Protein AF-A0AAX2KLG6-F1 (afdb_monomer_lite)

Secondary structure (DSSP, 8-state):
-EE----HHHHHHHHHHHHHHHHHHHHHHHHSS-SSHHHHHHHTTSTTHHHHHHHHHHHHHH---HHHHHHHHHHHHHHHHHHHTT----EE-TTPPTT---PPPHHHHGGGS-SSGGGEEE-SSS-EEES-GGGS-GGG-----------TTS-HIIIIIIHHHHH--S------TTS-HHHHHHHHHHTT----

Structure (mmCIF, N/CA/C/O backbone):
data_AF-A0AAX2KLG6-F1
#
_entry.id   AF-A0AAX2KLG6-F1
#
loop_
_atom_site.group_PDB
_atom_site.id
_atom_site.type_symbol
_atom_site.label_atom_id
_atom_site.label_alt_id
_atom_site.label_comp_id
_atom_site.label_asym_id
_atom_site.label_entity_id
_atom_site.label_seq_id
_atom_site.pdbx_PDB_ins_code
_atom_site.Cartn_x
_atom_site.Cartn_y
_atom_site.Cartn_z
_atom_site.occupancy
_atom_site.B_iso_or_equiv
_atom_site.auth_seq_id
_atom_site.auth_comp_id
_atom_site.auth_asym_id
_atom_site.auth_atom_id
_atom_site.pdbx_PDB_model_num
ATOM 1 N N . MET A 1 1 ? -1.791 5.259 -5.394 1.00 60.50 1 MET A N 1
ATOM 2 C CA . MET A 1 1 ? -0.855 4.155 -5.078 1.00 60.50 1 MET A CA 1
ATOM 3 C C . MET A 1 1 ? -0.740 3.294 -6.312 1.00 60.50 1 MET A C 1
ATOM 5 O O . MET A 1 1 ? -1.650 2.523 -6.596 1.00 60.50 1 MET A O 1
ATOM 9 N N . GLN A 1 2 ? 0.319 3.495 -7.079 1.00 57.62 2 GLN A N 1
ATOM 10 C CA . GLN A 1 2 ? 0.584 2.706 -8.269 1.00 57.62 2 GLN A CA 1
ATOM 11 C C . GLN A 1 2 ? 1.711 1.743 -7.918 1.00 57.62 2 GLN A C 1
ATOM 13 O O . GLN A 1 2 ? 2.709 2.134 -7.314 1.00 57.62 2 GLN A O 1
ATOM 18 N N . THR A 1 3 ? 1.527 0.466 -8.229 1.00 59.38 3 THR A N 1
ATOM 19 C CA . THR A 1 3 ? 2.633 -0.491 -8.202 1.00 59.38 3 THR A CA 1
ATOM 20 C C . THR A 1 3 ? 3.655 -0.017 -9.222 1.00 59.38 3 THR A C 1
ATOM 22 O O . THR A 1 3 ? 3.283 0.162 -10.388 1.00 59.38 3 THR A O 1
ATOM 25 N N . TYR A 1 4 ? 4.901 0.210 -8.803 1.00 68.25 4 TYR A N 1
ATOM 26 C CA . TYR A 1 4 ? 5.951 0.512 -9.765 1.00 68.25 4 TYR A CA 1
ATOM 27 C C . TYR A 1 4 ? 6.017 -0.627 -10.777 1.00 68.25 4 TYR A C 1
ATOM 29 O O . TYR A 1 4 ? 5.996 -1.809 -10.430 1.00 68.25 4 TYR A O 1
ATOM 37 N N . LYS A 1 5 ? 5.997 -0.253 -12.052 1.00 72.38 5 LYS A N 1
ATOM 38 C CA . LYS A 1 5 ? 6.082 -1.191 -13.157 1.00 72.38 5 LYS A CA 1
ATOM 39 C C . LYS A 1 5 ? 7.146 -0.669 -14.088 1.00 72.38 5 LYS A C 1
ATOM 41 O O . LYS A 1 5 ? 6.914 0.277 -14.835 1.00 72.38 5 LYS A O 1
ATOM 46 N N . LYS A 1 6 ? 8.305 -1.311 -14.043 1.00 79.44 6 LYS A N 1
ATOM 47 C CA . LYS A 1 6 ? 9.373 -1.044 -14.989 1.00 79.44 6 LYS A CA 1
ATOM 48 C C . LYS A 1 6 ? 8.863 -1.284 -16.406 1.00 79.44 6 LYS A C 1
ATOM 50 O O . LYS A 1 6 ? 8.304 -2.345 -16.712 1.00 79.44 6 LYS A O 1
ATOM 55 N N . GLU A 1 7 ? 9.013 -0.282 -17.260 1.00 85.69 7 GLU A N 1
ATOM 56 C CA . GLU A 1 7 ? 8.580 -0.375 -18.648 1.00 85.69 7 GLU A CA 1
ATOM 57 C C . GLU A 1 7 ? 9.533 -1.271 -19.435 1.00 85.69 7 GLU A C 1
ATOM 59 O O . GLU A 1 7 ? 10.745 -1.120 -19.346 1.00 85.69 7 GLU A O 1
ATOM 64 N N . LEU A 1 8 ? 8.997 -2.206 -20.223 1.00 88.19 8 LEU A N 1
ATOM 65 C CA . LEU A 1 8 ? 9.810 -3.132 -21.019 1.00 88.19 8 LEU A CA 1
ATOM 66 C C . LEU A 1 8 ? 10.410 -2.462 -22.267 1.00 88.19 8 LEU A C 1
ATOM 68 O O . LEU A 1 8 ? 11.500 -2.827 -22.700 1.00 88.19 8 LEU A O 1
ATOM 72 N N . LYS A 1 9 ? 9.706 -1.480 -22.850 1.00 91.56 9 LYS A N 1
ATOM 73 C CA . LYS A 1 9 ? 10.053 -0.886 -24.154 1.00 91.56 9 LYS A CA 1
ATOM 74 C C . LYS A 1 9 ? 11.479 -0.312 -24.213 1.00 91.56 9 LYS A C 1
ATOM 76 O O . LYS A 1 9 ? 12.176 -0.652 -25.165 1.00 91.56 9 LYS A O 1
ATOM 81 N N . PRO A 1 10 ? 11.960 0.479 -23.230 1.00 91.75 10 PRO A N 1
ATOM 82 C CA . PRO A 1 10 ? 13.320 1.024 -23.272 1.00 91.75 10 PRO A CA 1
ATOM 83 C C . PRO A 1 10 ? 14.398 -0.066 -23.308 1.00 91.75 10 PRO A C 1
ATOM 85 O O . PR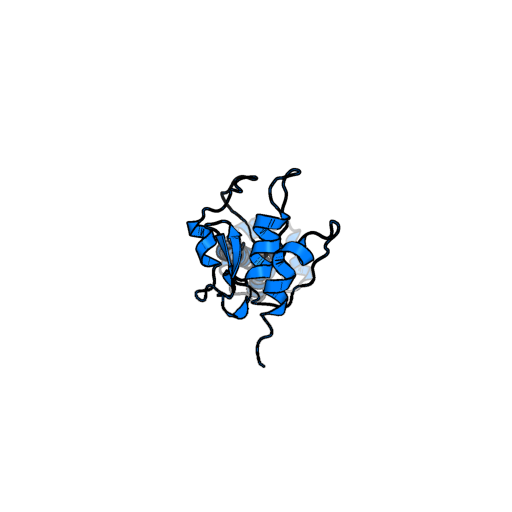O A 1 10 ? 15.359 0.032 -24.064 1.00 91.75 10 PRO A O 1
ATOM 88 N N . TYR A 1 11 ? 14.206 -1.143 -22.545 1.00 92.06 11 TYR A N 1
ATOM 89 C CA . TYR A 1 11 ? 15.147 -2.263 -22.483 1.00 92.06 11 TYR A CA 1
ATOM 90 C C . TYR A 1 11 ? 15.086 -3.149 -23.724 1.00 92.06 11 TYR A C 1
ATOM 92 O O . TYR A 1 11 ? 16.100 -3.717 -24.119 1.00 92.06 11 TYR A O 1
ATOM 100 N N . LEU A 1 12 ? 13.922 -3.235 -24.372 1.00 93.81 12 LEU A N 1
ATOM 101 C CA . LEU A 1 12 ? 13.793 -3.901 -25.662 1.00 93.81 12 LEU A CA 1
ATOM 102 C C . LEU A 1 12 ? 14.557 -3.139 -26.753 1.00 93.81 12 LEU A C 1
ATOM 104 O O . LEU A 1 12 ? 15.314 -3.756 -27.498 1.00 93.81 12 LEU A O 1
ATOM 108 N N . TYR A 1 13 ? 14.417 -1.809 -26.816 1.00 94.88 13 TYR A N 1
ATOM 109 C CA . TYR A 1 13 ? 15.201 -0.984 -27.743 1.00 94.88 13 TYR A CA 1
ATOM 110 C C . TYR A 1 13 ? 16.700 -1.083 -27.459 1.00 94.88 13 TYR A C 1
ATOM 112 O O . TYR A 1 13 ? 17.484 -1.241 -28.391 1.00 94.88 13 TYR A O 1
ATOM 120 N N . LEU A 1 14 ? 17.092 -1.071 -26.182 1.00 94.25 14 LEU A N 1
ATOM 121 C CA . LEU A 1 14 ? 18.477 -1.293 -25.776 1.00 94.25 14 LEU A CA 1
ATOM 122 C C . LEU A 1 14 ? 18.984 -2.671 -26.223 1.00 94.25 14 LEU A C 1
ATOM 124 O O . LEU A 1 14 ? 20.076 -2.768 -26.769 1.00 94.25 14 LEU A O 1
ATOM 128 N N . GLY A 1 15 ? 18.191 -3.728 -26.038 1.00 95.94 15 GLY A N 1
ATOM 129 C CA . GLY A 1 15 ? 18.533 -5.074 -26.491 1.00 95.94 15 GLY A CA 1
ATOM 130 C C . GLY A 1 15 ? 18.730 -5.139 -28.005 1.00 95.94 15 GLY A C 1
ATOM 131 O O . GLY A 1 15 ? 19.723 -5.693 -28.466 1.00 95.94 15 GLY A O 1
ATOM 132 N N . ILE A 1 16 ? 17.828 -4.544 -28.791 1.00 95.50 16 ILE A N 1
ATOM 133 C CA . ILE A 1 16 ? 17.948 -4.490 -30.260 1.00 95.50 16 ILE A CA 1
ATOM 134 C C . ILE A 1 16 ? 19.199 -3.705 -30.674 1.00 95.50 16 ILE A C 1
ATOM 136 O O . ILE A 1 16 ? 19.937 -4.130 -31.558 1.00 95.50 16 ILE A O 1
ATOM 140 N N . PHE A 1 17 ? 19.476 -2.585 -30.012 1.00 95.62 17 PHE A N 1
ATOM 141 C CA . PHE A 1 17 ? 20.676 -1.794 -30.265 1.00 95.62 17 PHE A CA 1
ATOM 142 C C . PHE A 1 17 ? 21.960 -2.592 -29.982 1.00 95.62 17 PHE A C 1
ATOM 144 O O . PHE A 1 17 ? 22.855 -2.657 -30.826 1.00 95.62 17 PHE A O 1
ATOM 151 N N . LEU A 1 18 ? 22.022 -3.274 -28.834 1.00 95.75 18 LEU A N 1
ATOM 152 C CA . LEU A 1 18 ? 23.143 -4.143 -28.475 1.00 95.75 18 LEU A CA 1
ATOM 153 C C . LEU A 1 18 ? 23.266 -5.355 -29.404 1.00 95.75 18 LEU A C 1
ATOM 155 O O . LEU A 1 18 ? 24.383 -5.793 -29.672 1.00 95.75 18 LEU A O 1
ATOM 159 N N . PHE A 1 19 ? 22.152 -5.870 -29.933 1.00 96.12 19 PHE A N 1
ATOM 160 C CA . PHE A 1 19 ? 22.162 -6.925 -30.943 1.00 96.12 19 PHE A CA 1
ATOM 161 C C . PHE A 1 19 ? 22.882 -6.476 -32.212 1.00 96.12 19 PHE A C 1
ATOM 163 O O . PHE A 1 19 ? 23.769 -7.179 -32.684 1.00 96.12 19 PHE A O 1
ATOM 170 N N . VAL A 1 20 ? 22.538 -5.301 -32.747 1.00 94.69 20 VAL A N 1
ATOM 171 C CA . VAL A 1 20 ? 23.144 -4.777 -33.983 1.00 94.69 20 VAL A CA 1
ATOM 172 C C . VAL A 1 20 ? 24.645 -4.547 -33.799 1.00 94.69 20 VAL A C 1
ATOM 174 O O . VAL A 1 20 ? 25.436 -4.927 -34.661 1.00 94.69 20 VAL A O 1
ATOM 177 N N . ILE A 1 21 ? 25.052 -3.993 -32.654 1.00 94.06 21 ILE A N 1
ATOM 178 C CA . ILE A 1 21 ? 26.471 -3.799 -32.324 1.00 94.06 21 ILE A CA 1
ATOM 179 C C . ILE A 1 21 ? 27.189 -5.143 -32.180 1.00 94.06 21 ILE A C 1
ATOM 181 O O . ILE A 1 21 ? 28.235 -5.349 -32.793 1.00 94.06 21 ILE A O 1
ATOM 185 N N . GLY A 1 22 ? 26.627 -6.072 -31.403 1.00 94.00 22 GLY A N 1
ATOM 186 C CA . GLY A 1 22 ? 27.204 -7.399 -31.199 1.00 94.00 22 GLY A CA 1
ATOM 187 C C . GLY A 1 22 ? 27.329 -8.185 -32.504 1.00 94.00 22 GLY A C 1
ATOM 188 O O . GLY A 1 22 ? 28.353 -8.822 -32.744 1.00 94.00 22 GLY A O 1
ATOM 189 N N . PHE A 1 23 ? 26.335 -8.073 -33.385 1.00 94.62 23 PHE A N 1
ATOM 190 C CA . PHE A 1 23 ? 26.354 -8.666 -34.718 1.00 94.62 23 PHE A CA 1
ATOM 191 C C . PHE A 1 23 ? 27.497 -8.111 -35.573 1.00 94.62 23 PHE A C 1
ATOM 193 O O . PHE A 1 23 ? 28.264 -8.886 -36.146 1.00 94.62 23 PHE A O 1
ATOM 200 N N . GLY A 1 24 ? 27.670 -6.784 -35.585 1.00 92.62 24 GLY A N 1
ATOM 201 C CA . GLY A 1 24 ? 28.782 -6.118 -36.264 1.00 92.62 24 GLY A CA 1
ATOM 202 C C . GLY A 1 24 ? 30.151 -6.556 -35.737 1.00 92.62 24 GLY A C 1
ATOM 203 O O . GLY A 1 24 ? 31.036 -6.886 -36.522 1.00 92.62 24 GLY A O 1
ATOM 204 N N . ILE A 1 25 ? 30.311 -6.640 -34.413 1.00 91.06 25 ILE A N 1
ATOM 205 C CA . ILE A 1 25 ? 31.558 -7.092 -33.775 1.00 91.06 25 ILE A CA 1
ATOM 206 C C . ILE A 1 25 ? 31.852 -8.556 -34.117 1.00 91.06 25 ILE A C 1
ATOM 208 O O . ILE A 1 25 ? 32.976 -8.892 -34.486 1.00 91.06 25 ILE A O 1
ATOM 212 N N . GLY A 1 26 ? 30.858 -9.440 -34.034 1.00 91.00 26 GLY A N 1
ATOM 213 C CA . GLY A 1 26 ? 31.058 -10.842 -34.388 1.00 91.00 26 GLY A CA 1
ATOM 214 C C . GLY A 1 26 ? 31.437 -11.009 -35.865 1.00 91.00 26 GLY A C 1
ATOM 215 O O . GLY A 1 26 ? 32.377 -11.731 -36.197 1.00 91.00 26 GLY A O 1
ATOM 216 N N . ASN A 1 27 ? 30.781 -10.274 -36.762 1.00 91.25 27 ASN A N 1
ATOM 217 C CA . ASN A 1 27 ? 31.133 -10.284 -38.180 1.00 91.25 27 ASN A CA 1
ATOM 218 C C . ASN A 1 27 ? 32.504 -9.677 -38.470 1.00 91.25 27 ASN A C 1
ATOM 220 O O . ASN A 1 27 ? 33.184 -10.168 -39.367 1.00 91.25 27 ASN A O 1
ATOM 224 N N . PHE A 1 28 ? 32.932 -8.665 -37.715 1.00 89.81 28 PHE A N 1
ATOM 225 C CA . PHE A 1 28 ? 34.289 -8.135 -37.800 1.00 89.81 28 PHE A CA 1
ATOM 226 C C . PHE A 1 28 ? 35.311 -9.251 -37.560 1.00 89.81 28 PHE A C 1
ATOM 228 O O . PHE A 1 28 ? 36.117 -9.529 -38.443 1.00 89.81 28 PHE A O 1
ATOM 235 N N . PHE A 1 29 ? 35.208 -9.981 -36.444 1.00 86.94 29 PHE A N 1
ATOM 236 C CA . PHE A 1 29 ? 36.113 -11.102 -36.153 1.00 86.94 29 PHE A CA 1
ATOM 237 C C . PHE A 1 29 ? 35.984 -12.267 -37.143 1.00 86.94 29 PHE A C 1
ATOM 239 O O . PHE A 1 29 ? 36.970 -12.937 -37.464 1.00 86.94 29 PHE A O 1
ATOM 246 N N . TRP A 1 30 ? 34.778 -12.511 -37.655 1.00 87.38 30 TRP A N 1
ATOM 247 C CA . TRP A 1 30 ? 34.552 -13.527 -38.677 1.00 87.38 30 TRP A CA 1
ATOM 248 C C . TRP A 1 30 ? 35.266 -13.188 -39.990 1.00 87.38 30 TRP A C 1
ATOM 250 O O . TRP A 1 30 ? 35.949 -14.046 -40.548 1.00 87.38 30 TRP A O 1
ATOM 260 N N . LEU A 1 31 ? 35.145 -11.941 -40.449 1.00 87.31 31 LEU A N 1
ATOM 261 C CA . LEU A 1 31 ? 35.662 -11.465 -41.730 1.00 87.31 31 LEU A CA 1
ATOM 262 C C . LEU A 1 31 ? 37.149 -11.105 -41.700 1.00 87.31 31 LEU A C 1
ATOM 264 O O . LEU A 1 31 ? 37.706 -10.863 -42.765 1.00 87.31 31 LEU A O 1
ATOM 268 N N . LEU A 1 32 ? 37.806 -11.052 -40.538 1.00 87.81 32 LEU A N 1
ATOM 269 C CA . LEU A 1 32 ? 39.248 -10.795 -40.475 1.00 87.81 32 LEU A CA 1
ATOM 270 C C . LEU A 1 32 ? 40.030 -11.747 -41.404 1.00 87.81 32 LEU A C 1
ATOM 272 O O . LEU A 1 32 ? 39.786 -12.959 -41.365 1.00 87.81 32 LEU A O 1
ATOM 276 N N . PRO A 1 33 ? 40.981 -11.226 -42.203 1.00 81.69 33 PRO A N 1
ATOM 277 C CA . PRO A 1 33 ? 41.851 -12.038 -43.043 1.00 81.69 33 PRO A CA 1
ATOM 278 C C . PRO A 1 33 ? 42.649 -13.049 -42.214 1.00 81.69 33 PRO A C 1
ATOM 280 O O . PRO A 1 33 ? 43.293 -12.698 -41.226 1.00 81.69 33 PRO A O 1
ATOM 283 N N . GLY A 1 34 ? 42.607 -14.314 -42.626 1.00 80.44 34 GLY A N 1
ATOM 284 C CA . GLY A 1 34 ? 43.301 -15.414 -41.960 1.00 80.44 34 GLY A CA 1
ATOM 285 C C . GLY A 1 34 ? 42.421 -16.653 -41.826 1.00 80.44 34 GLY A C 1
ATOM 286 O O . GLY A 1 34 ? 41.215 -16.559 -41.603 1.00 80.44 34 GLY A O 1
ATOM 287 N N . THR A 1 35 ? 43.026 -17.827 -41.976 1.00 76.94 35 THR A N 1
ATOM 288 C CA . THR A 1 35 ? 42.363 -19.128 -41.793 1.00 76.94 35 THR A CA 1
ATOM 289 C C . THR A 1 35 ? 42.343 -19.539 -40.324 1.00 76.94 35 THR A C 1
ATOM 291 O O . THR A 1 35 ? 41.320 -20.000 -39.825 1.00 76.94 35 THR A O 1
ATOM 294 N N . ASP A 1 36 ? 43.447 -19.289 -39.619 1.00 85.81 36 ASP A N 1
ATOM 295 C CA . ASP A 1 36 ? 43.630 -19.665 -38.219 1.00 85.81 36 ASP A CA 1
ATOM 296 C C . ASP A 1 36 ? 43.341 -18.504 -37.267 1.00 85.81 36 ASP A C 1
ATOM 298 O O . ASP A 1 36 ? 43.543 -17.332 -37.599 1.00 85.81 36 ASP A O 1
ATOM 302 N N . TYR A 1 37 ? 42.940 -18.837 -36.036 1.00 80.75 37 TYR A N 1
ATOM 303 C CA . TYR A 1 37 ? 42.708 -17.851 -34.976 1.00 80.75 37 TYR A CA 1
ATOM 304 C C . TYR A 1 37 ? 43.947 -16.978 -34.731 1.00 80.75 37 TYR A C 1
ATOM 306 O O . TYR A 1 37 ? 43.833 -15.760 -34.645 1.00 80.75 37 TYR A O 1
ATOM 314 N N . PHE A 1 38 ? 45.136 -17.591 -34.714 1.00 83.88 38 PHE A N 1
ATOM 315 C CA . PHE A 1 38 ? 46.409 -16.895 -34.516 1.00 83.88 38 PHE A CA 1
ATOM 316 C C . PHE A 1 38 ? 46.709 -15.880 -35.631 1.00 83.88 38 PHE A C 1
ATOM 318 O O . PHE A 1 38 ? 47.119 -14.747 -35.375 1.00 83.88 38 PHE A O 1
ATOM 325 N N . SER A 1 39 ? 46.440 -16.260 -36.880 1.00 83.06 39 SER A N 1
ATOM 326 C CA . SER A 1 39 ? 46.630 -15.397 -38.047 1.00 83.06 39 SER A CA 1
ATOM 327 C C . SER A 1 39 ? 45.682 -14.196 -38.007 1.00 83.06 39 SER A C 1
ATOM 329 O O . SER A 1 39 ? 46.114 -13.065 -38.228 1.00 83.06 39 SER A O 1
ATOM 331 N N . LYS A 1 40 ? 44.419 -14.418 -37.618 1.00 85.50 40 LYS A N 1
ATOM 332 C CA . LYS A 1 40 ? 43.437 -13.340 -37.424 1.00 85.50 40 LYS A CA 1
ATOM 333 C C . LYS A 1 40 ? 43.828 -12.396 -36.289 1.00 85.50 40 LYS A C 1
ATOM 335 O O . LYS A 1 40 ? 43.694 -11.184 -36.439 1.00 85.50 40 LYS A O 1
ATOM 340 N N . THR A 1 41 ? 44.337 -12.919 -35.171 1.00 83.50 41 THR A N 1
ATOM 341 C CA . THR A 1 41 ? 44.788 -12.076 -34.055 1.00 83.50 41 THR A CA 1
ATOM 342 C C . THR A 1 41 ? 46.011 -11.243 -34.416 1.00 83.50 41 THR A C 1
ATOM 344 O O . THR A 1 41 ? 46.073 -10.083 -34.031 1.00 83.50 41 THR A O 1
ATOM 347 N N . ASN A 1 42 ? 46.951 -11.778 -35.200 1.00 84.69 42 ASN A N 1
ATOM 348 C CA . ASN A 1 42 ? 48.120 -11.015 -35.648 1.00 84.69 42 ASN A CA 1
ATOM 349 C C . ASN A 1 42 ? 47.738 -9.897 -36.630 1.00 84.69 42 ASN A C 1
ATOM 351 O O . ASN A 1 42 ? 48.301 -8.803 -36.574 1.00 84.69 42 ASN A O 1
ATOM 355 N N . TYR A 1 43 ? 46.739 -10.136 -37.485 1.00 84.19 43 TYR A N 1
ATOM 356 C CA . TYR A 1 43 ? 46.242 -9.129 -38.423 1.00 84.19 43 TYR A CA 1
ATOM 357 C C . TYR A 1 43 ? 45.663 -7.889 -37.716 1.00 84.19 43 TYR A C 1
ATOM 359 O O . TYR A 1 43 ? 45.827 -6.773 -38.204 1.00 84.19 43 TYR A O 1
ATOM 367 N N . LEU A 1 44 ? 45.078 -8.048 -36.521 1.00 84.69 44 LEU A N 1
ATOM 368 C CA . LEU A 1 44 ? 44.571 -6.927 -35.711 1.00 84.69 44 LEU A CA 1
ATOM 369 C C . LEU A 1 44 ? 45.654 -5.919 -35.304 1.00 84.69 44 LEU A C 1
ATOM 371 O O . LEU A 1 44 ? 45.341 -4.753 -35.081 1.00 84.69 44 LEU A O 1
ATOM 375 N N . PHE A 1 45 ? 46.912 -6.356 -35.214 1.00 85.94 45 PHE A N 1
ATOM 376 C CA . PHE A 1 45 ? 48.047 -5.519 -34.815 1.00 85.94 45 PHE A CA 1
ATOM 377 C C . PHE A 1 45 ? 48.872 -5.013 -36.010 1.00 85.94 45 PHE A C 1
ATOM 379 O O . PHE A 1 45 ? 49.938 -4.425 -35.827 1.00 85.94 45 PHE A O 1
ATOM 386 N N . THR A 1 46 ? 48.395 -5.232 -37.238 1.00 85.88 46 THR A N 1
ATOM 387 C CA . THR A 1 46 ? 49.050 -4.759 -38.466 1.00 85.88 46 THR A CA 1
ATOM 388 C C . THR A 1 46 ? 48.582 -3.341 -38.818 1.00 85.88 46 THR A C 1
ATOM 390 O O . THR A 1 46 ? 47.461 -2.951 -38.499 1.00 85.88 46 THR A O 1
ATOM 393 N N . LYS A 1 47 ? 49.422 -2.551 -39.503 1.00 79.31 47 LYS A N 1
ATOM 394 C CA . LYS A 1 47 ? 49.101 -1.160 -39.893 1.00 79.31 47 LYS A CA 1
ATOM 395 C C . LYS A 1 47 ? 47.910 -1.046 -40.858 1.00 79.31 47 LYS A C 1
ATOM 397 O O . LYS A 1 47 ? 47.256 -0.008 -40.885 1.00 79.31 47 LYS A O 1
ATOM 402 N N . ASP A 1 48 ? 47.598 -2.116 -41.583 1.00 82.31 48 ASP A N 1
ATOM 403 C CA . ASP A 1 48 ? 46.553 -2.148 -42.615 1.00 82.31 48 ASP A CA 1
ATOM 404 C C . ASP A 1 48 ? 45.130 -2.322 -42.051 1.00 82.31 48 ASP A C 1
ATOM 406 O O . ASP A 1 48 ? 44.148 -2.248 -42.792 1.00 82.31 48 ASP A O 1
ATOM 410 N N . ILE A 1 49 ? 44.989 -2.532 -40.735 1.00 85.94 49 ILE A N 1
ATOM 411 C CA . ILE A 1 49 ? 43.694 -2.806 -40.097 1.00 85.94 49 ILE A CA 1
ATOM 412 C C . ILE A 1 49 ? 42.694 -1.657 -40.267 1.00 85.94 49 ILE A C 1
ATOM 414 O O . ILE A 1 49 ? 41.505 -1.898 -40.469 1.00 85.94 49 ILE A O 1
ATOM 418 N N . LEU A 1 50 ? 43.165 -0.409 -40.224 1.00 85.12 50 LEU A N 1
ATOM 419 C CA . LEU A 1 50 ? 42.308 0.770 -40.363 1.00 85.12 50 LEU A CA 1
ATOM 420 C C . LEU A 1 50 ? 41.719 0.847 -41.773 1.00 85.12 50 LEU A C 1
ATOM 422 O O . LEU A 1 50 ? 40.508 0.975 -41.932 1.00 85.12 50 LEU A O 1
ATOM 426 N N . THR A 1 51 ? 42.559 0.653 -42.790 1.00 86.25 51 THR A N 1
ATOM 427 C CA . THR A 1 51 ? 42.137 0.607 -44.193 1.00 86.25 51 THR A CA 1
ATOM 428 C C . THR A 1 51 ? 41.166 -0.548 -44.446 1.00 86.25 51 THR A C 1
ATOM 430 O O . THR A 1 51 ? 40.174 -0.385 -45.155 1.00 86.25 51 THR A O 1
ATOM 433 N N . TYR A 1 52 ? 41.396 -1.705 -43.817 1.00 87.62 52 TYR A N 1
ATOM 434 C CA . TYR A 1 52 ? 40.488 -2.848 -43.900 1.00 87.62 52 TYR A CA 1
ATOM 435 C C . TYR A 1 52 ? 39.109 -2.561 -43.287 1.00 87.62 52 TYR A C 1
ATOM 437 O O . TYR A 1 52 ? 38.080 -2.900 -43.883 1.00 87.62 52 TYR A O 1
ATOM 445 N N . ILE A 1 53 ? 39.077 -1.923 -42.111 1.00 86.62 53 ILE A N 1
ATOM 446 C CA . ILE A 1 53 ? 37.839 -1.527 -41.428 1.00 86.62 53 ILE A CA 1
ATOM 447 C C . ILE A 1 53 ? 37.048 -0.553 -42.295 1.00 86.62 53 ILE A C 1
ATOM 449 O O . ILE A 1 53 ? 35.860 -0.779 -42.498 1.00 86.62 53 ILE A O 1
ATOM 453 N N . GLU A 1 54 ? 37.686 0.479 -42.846 1.00 86.81 54 GLU A N 1
ATOM 454 C CA . GLU A 1 54 ? 37.018 1.474 -43.695 1.00 86.81 54 GLU A CA 1
ATOM 455 C C . GLU A 1 54 ? 36.377 0.839 -44.936 1.00 86.81 54 GLU A C 1
ATOM 457 O O . GLU A 1 54 ? 35.222 1.118 -45.255 1.00 86.81 54 GLU A O 1
ATOM 462 N N . GLN A 1 55 ? 37.089 -0.074 -45.601 1.00 86.00 55 GLN A N 1
ATOM 463 C CA . GLN A 1 55 ? 36.597 -0.742 -46.810 1.00 86.00 55 GLN A CA 1
ATOM 464 C C . GLN A 1 55 ? 35.494 -1.773 -46.527 1.00 86.00 55 GLN A C 1
ATOM 466 O O . GLN A 1 55 ? 34.626 -2.015 -47.370 1.00 86.00 55 GLN A O 1
ATOM 471 N N . THR A 1 56 ? 35.515 -2.393 -45.345 1.00 86.50 56 THR A N 1
ATOM 472 C CA . THR A 1 56 ? 34.667 -3.552 -45.012 1.00 86.50 56 THR A CA 1
ATOM 473 C C . THR A 1 56 ? 33.560 -3.206 -44.015 1.00 86.50 56 THR A C 1
ATOM 475 O O . THR A 1 56 ? 32.694 -4.040 -43.756 1.00 86.50 56 THR A O 1
ATOM 478 N N . PHE A 1 57 ? 33.510 -1.971 -43.509 1.00 86.50 57 PHE A N 1
ATOM 479 C CA . PHE A 1 57 ? 32.592 -1.536 -42.452 1.00 86.50 57 PHE A CA 1
ATOM 480 C C . PHE A 1 57 ? 31.139 -1.955 -42.703 1.00 86.50 57 PHE A C 1
ATOM 482 O O . PHE A 1 57 ? 30.477 -2.534 -41.844 1.00 86.50 57 PHE A O 1
ATOM 489 N N . TYR A 1 58 ? 30.655 -1.733 -43.926 1.00 86.88 58 TYR A N 1
ATOM 490 C CA . TYR A 1 58 ? 29.279 -2.050 -44.304 1.00 86.88 58 TYR A CA 1
ATOM 491 C C . TYR A 1 58 ? 29.002 -3.564 -44.322 1.00 86.88 58 TYR A C 1
ATOM 493 O O . TYR A 1 58 ? 27.905 -4.018 -43.994 1.00 86.88 58 TYR A O 1
ATOM 501 N N . ARG A 1 59 ? 30.017 -4.381 -44.635 1.00 86.62 59 ARG A N 1
ATOM 502 C CA . ARG A 1 59 ? 29.908 -5.848 -44.647 1.00 86.62 59 ARG A CA 1
ATOM 503 C C . ARG A 1 59 ? 29.773 -6.427 -43.242 1.00 86.62 59 ARG A C 1
ATOM 505 O O . ARG A 1 59 ? 29.185 -7.502 -43.113 1.00 86.62 59 ARG A O 1
ATOM 512 N N . PHE A 1 60 ? 30.229 -5.722 -42.203 1.00 87.69 60 PHE A N 1
ATOM 513 C CA . PHE A 1 60 ? 30.049 -6.156 -40.814 1.00 87.69 60 PHE A CA 1
ATOM 514 C C . PHE A 1 60 ? 28.572 -6.243 -40.419 1.00 87.69 60 PHE A C 1
ATOM 516 O O . PHE A 1 60 ? 28.212 -7.079 -39.601 1.00 87.69 60 PHE A O 1
ATOM 523 N N . PHE A 1 61 ? 27.691 -5.448 -41.028 1.00 87.56 61 PHE A N 1
ATOM 524 C CA . PHE A 1 61 ? 26.267 -5.433 -40.673 1.00 87.56 61 PHE A CA 1
ATOM 525 C C . PHE A 1 61 ? 25.376 -6.243 -41.620 1.00 87.56 61 PHE A C 1
ATOM 527 O O . PHE A 1 61 ? 24.206 -6.452 -41.318 1.00 87.56 61 PHE A O 1
ATOM 534 N N . ILE A 1 62 ? 25.915 -6.723 -42.744 1.00 86.62 62 ILE A N 1
ATOM 535 C CA . ILE A 1 62 ? 25.134 -7.409 -43.788 1.00 86.62 62 ILE A CA 1
ATOM 536 C C . ILE A 1 62 ? 25.499 -8.885 -43.907 1.00 86.62 62 ILE A C 1
ATOM 538 O O . ILE A 1 62 ? 24.663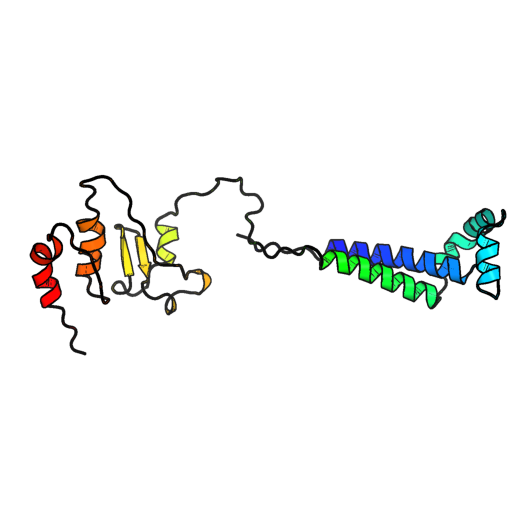 -9.695 -44.298 1.00 86.62 62 ILE A O 1
ATOM 542 N N . THR A 1 63 ? 26.732 -9.259 -43.563 1.00 88.25 63 THR A N 1
ATOM 543 C CA . THR A 1 63 ? 27.190 -10.640 -43.730 1.00 88.25 63 THR A CA 1
ATOM 544 C C . THR A 1 63 ? 26.467 -11.564 -42.746 1.00 88.25 63 THR A C 1
ATOM 546 O O . THR A 1 63 ? 26.598 -11.380 -41.535 1.00 88.25 63 THR A O 1
ATOM 549 N N . PRO A 1 64 ? 25.732 -12.586 -43.214 1.00 85.56 64 PRO A N 1
ATOM 550 C CA . PRO A 1 64 ? 25.107 -13.545 -42.318 1.00 85.56 64 PRO A CA 1
ATOM 551 C C . PRO A 1 64 ? 26.163 -14.550 -41.834 1.00 85.56 64 PRO A C 1
ATOM 553 O O . PRO A 1 64 ? 26.433 -15.543 -42.506 1.00 85.56 64 PRO A O 1
ATOM 556 N N . SER A 1 65 ? 26.781 -14.300 -40.674 1.00 89.69 65 SER A N 1
ATOM 557 C CA . SER A 1 65 ? 27.674 -15.269 -40.018 1.00 89.69 65 SER A CA 1
ATOM 558 C C . SER A 1 65 ? 27.093 -15.779 -38.701 1.00 89.69 65 SER A C 1
ATOM 560 O O . SER A 1 65 ? 26.450 -15.039 -37.953 1.00 89.69 65 SER A O 1
ATOM 562 N N . LEU A 1 66 ? 27.350 -17.054 -38.392 1.00 89.62 66 LEU A N 1
ATOM 563 C CA . LEU A 1 66 ? 26.899 -17.678 -37.145 1.00 89.62 66 LEU A CA 1
ATOM 564 C C . LEU A 1 66 ? 27.513 -16.994 -35.912 1.00 89.62 66 LEU A C 1
ATOM 566 O O . LEU A 1 66 ? 26.830 -16.789 -34.910 1.00 89.62 66 LEU A O 1
ATOM 570 N N . LEU A 1 67 ? 28.786 -16.595 -36.011 1.00 89.25 67 LEU A N 1
ATOM 571 C CA . LEU A 1 67 ? 29.500 -15.880 -34.954 1.00 89.25 67 LEU A CA 1
ATOM 572 C C . LEU A 1 67 ? 28.850 -14.508 -34.715 1.00 89.25 67 LEU A C 1
ATOM 574 O O . LEU A 1 67 ? 28.497 -14.197 -33.579 1.00 89.25 67 LEU A O 1
ATOM 578 N N . GLY A 1 68 ? 28.573 -13.750 -35.780 1.00 91.31 68 GLY A N 1
ATOM 579 C CA . GLY A 1 68 ? 27.803 -12.504 -35.726 1.00 91.31 68 GLY A CA 1
ATOM 580 C C . GLY A 1 68 ? 26.468 -12.678 -35.003 1.00 91.31 68 GLY A C 1
ATOM 581 O O . GLY A 1 68 ? 26.196 -11.983 -34.025 1.00 91.31 68 GLY A O 1
ATOM 582 N N . PHE A 1 69 ? 25.657 -13.657 -35.413 1.00 93.44 69 PHE A N 1
ATOM 583 C CA . PHE A 1 69 ? 24.373 -13.932 -34.758 1.00 93.44 69 PHE A CA 1
ATOM 584 C C . PHE A 1 69 ? 24.521 -14.296 -33.276 1.00 93.44 69 PHE A C 1
ATOM 586 O O . PHE A 1 69 ? 23.770 -13.776 -32.453 1.00 93.44 69 PHE A O 1
ATOM 593 N N . SER A 1 70 ? 25.495 -15.134 -32.906 1.00 94.00 70 SER A N 1
ATOM 594 C CA . SER A 1 70 ? 25.705 -15.525 -31.504 1.00 94.00 70 SER A CA 1
ATOM 595 C C . SER A 1 70 ? 26.073 -14.342 -30.600 1.00 94.00 70 SER A C 1
ATOM 597 O O . SER A 1 70 ? 25.506 -14.195 -29.515 1.00 94.00 70 SER A O 1
ATOM 599 N N . VAL A 1 71 ? 26.965 -13.457 -31.061 1.00 94.12 71 VAL A N 1
ATOM 600 C CA . VAL A 1 71 ? 27.398 -12.275 -30.301 1.00 94.12 71 VAL A CA 1
ATOM 601 C C . VAL A 1 71 ? 26.275 -11.237 -30.249 1.00 94.12 71 VAL A C 1
ATOM 603 O O . VAL A 1 71 ? 26.046 -10.632 -29.202 1.00 94.12 71 VAL A O 1
ATOM 606 N N . GLY A 1 72 ? 25.506 -11.087 -31.332 1.00 94.88 72 GLY A N 1
ATOM 607 C CA . GLY A 1 72 ? 24.291 -10.274 -31.348 1.00 94.88 72 GLY A CA 1
ATOM 608 C C . GLY A 1 72 ? 23.255 -10.750 -30.323 1.00 94.88 72 GLY A C 1
ATOM 609 O O . GLY A 1 72 ? 22.761 -9.949 -29.531 1.00 94.88 72 GLY A O 1
ATOM 610 N N . ILE A 1 73 ? 22.955 -12.054 -30.272 1.00 95.62 73 ILE A N 1
ATOM 611 C CA . ILE A 1 73 ? 22.014 -12.630 -29.292 1.00 95.62 73 ILE A CA 1
ATOM 612 C C . ILE A 1 73 ? 22.500 -12.389 -27.858 1.00 95.62 73 ILE A C 1
ATOM 614 O O . ILE A 1 73 ? 21.707 -11.990 -27.006 1.00 95.62 73 ILE A O 1
ATOM 618 N N . LEU A 1 74 ? 23.795 -12.569 -27.588 1.00 95.88 74 LEU A N 1
ATOM 619 C CA . LEU A 1 74 ? 24.392 -12.244 -26.288 1.00 95.88 74 LEU A CA 1
ATOM 620 C C . LEU A 1 74 ? 24.172 -10.772 -25.907 1.00 95.88 74 LEU A C 1
ATOM 622 O O . LEU A 1 74 ? 23.745 -10.487 -24.787 1.00 95.88 74 LEU A O 1
ATOM 626 N N . GLY A 1 75 ? 24.389 -9.845 -26.845 1.00 95.00 75 GLY A N 1
ATOM 627 C CA . GLY A 1 75 ? 24.110 -8.419 -26.652 1.00 95.00 75 GLY A CA 1
ATOM 628 C C . GLY A 1 75 ? 22.633 -8.135 -26.352 1.00 95.00 75 GLY A C 1
ATOM 629 O O . GLY A 1 75 ? 22.317 -7.402 -25.413 1.00 95.00 75 GLY A O 1
ATOM 630 N N . PHE A 1 76 ? 21.720 -8.771 -27.090 1.00 96.38 76 PHE A N 1
ATOM 631 C CA . PHE A 1 76 ? 20.277 -8.657 -26.860 1.00 96.38 76 PHE A CA 1
ATOM 632 C C . PHE A 1 76 ? 19.876 -9.112 -25.453 1.00 96.38 76 PHE A C 1
ATOM 634 O O . PHE A 1 76 ? 19.160 -8.404 -24.738 1.00 96.38 76 PHE A O 1
ATOM 641 N N . LEU A 1 77 ? 20.374 -10.277 -25.032 1.00 95.44 77 LEU A N 1
ATOM 642 C CA . LEU A 1 77 ? 20.102 -10.841 -23.712 1.00 95.44 77 LEU A CA 1
ATOM 643 C C . LEU A 1 77 ? 20.652 -9.960 -22.588 1.00 95.44 77 LEU A C 1
ATOM 645 O O . LEU A 1 77 ? 19.999 -9.828 -21.555 1.00 95.44 77 LEU A O 1
ATOM 649 N N . LEU A 1 78 ? 21.799 -9.308 -22.790 1.00 94.38 78 LEU A N 1
ATOM 650 C CA . LEU A 1 78 ? 22.356 -8.358 -21.827 1.00 94.38 78 LEU A CA 1
ATOM 651 C C . LEU A 1 78 ? 21.425 -7.149 -21.614 1.00 94.38 78 LEU A C 1
ATOM 653 O O . LEU A 1 78 ? 21.195 -6.739 -20.474 1.00 94.38 78 LEU A O 1
ATOM 657 N N . GLY A 1 79 ? 20.822 -6.628 -22.689 1.00 91.88 79 GLY A N 1
ATOM 658 C CA . GLY A 1 79 ? 19.808 -5.569 -22.610 1.00 91.88 79 GLY A CA 1
ATOM 659 C C . GLY A 1 79 ? 18.557 -5.999 -21.833 1.00 91.88 79 GLY A C 1
ATOM 660 O O . GLY A 1 79 ? 18.048 -5.246 -21.000 1.00 91.88 79 GLY A O 1
ATOM 661 N N . LEU A 1 80 ? 18.103 -7.242 -22.026 1.00 92.25 80 LEU A N 1
ATOM 662 C CA . LEU A 1 80 ? 16.993 -7.812 -21.252 1.00 92.25 80 LEU A CA 1
ATOM 663 C C . LEU A 1 80 ? 17.365 -8.095 -19.791 1.00 92.25 80 LEU A C 1
ATOM 665 O O . LEU A 1 80 ? 16.532 -7.941 -18.900 1.00 92.25 80 LEU A O 1
ATOM 669 N N . LEU A 1 81 ? 18.613 -8.457 -19.504 1.00 92.75 81 LEU A N 1
ATOM 670 C CA . LEU A 1 81 ? 19.076 -8.665 -18.134 1.00 92.75 81 LEU A CA 1
ATOM 671 C C . LEU A 1 81 ? 19.009 -7.364 -17.322 1.00 92.75 81 LEU A C 1
ATOM 673 O O . LEU A 1 81 ? 18.626 -7.387 -16.151 1.00 92.75 81 LEU A O 1
ATOM 677 N N . MET A 1 82 ? 19.268 -6.215 -17.956 1.00 89.00 82 MET A N 1
ATOM 678 C CA . MET A 1 82 ? 19.061 -4.903 -17.333 1.00 89.00 82 MET A CA 1
ATOM 679 C C . MET A 1 82 ? 17.591 -4.610 -17.010 1.00 89.00 82 MET A C 1
ATOM 681 O O . MET A 1 82 ? 17.331 -3.839 -16.087 1.00 89.00 82 MET A O 1
ATOM 685 N N . TYR A 1 83 ? 16.625 -5.213 -17.714 1.00 88.62 83 TYR A N 1
ATOM 686 C CA . TYR A 1 83 ? 15.208 -5.121 -17.345 1.00 88.62 83 TYR A CA 1
ATOM 687 C C . TYR A 1 83 ? 14.923 -5.889 -16.053 1.00 88.62 83 TYR A C 1
ATOM 689 O O . TYR A 1 83 ? 14.291 -5.350 -15.146 1.00 88.62 83 TYR A O 1
ATOM 697 N N . VAL A 1 84 ? 15.425 -7.120 -15.947 1.00 86.31 84 VAL A N 1
ATOM 698 C CA . VAL A 1 84 ? 15.207 -7.985 -14.776 1.00 86.31 84 VAL A CA 1
ATOM 699 C C . VAL A 1 84 ? 15.882 -7.419 -13.526 1.00 86.31 84 VAL A C 1
ATOM 701 O O . VAL A 1 84 ? 15.307 -7.466 -12.437 1.00 86.31 84 VAL A O 1
ATOM 704 N N . ARG A 1 85 ? 17.080 -6.852 -13.685 1.00 84.19 85 ARG A N 1
ATOM 705 C CA . ARG A 1 85 ? 17.843 -6.228 -12.602 1.00 84.19 85 ARG A CA 1
ATOM 706 C C . ARG A 1 85 ? 17.094 -5.029 -12.015 1.00 84.19 85 ARG A C 1
ATOM 708 O O . ARG A 1 85 ? 16.606 -4.189 -12.762 1.00 84.19 85 ARG A O 1
ATOM 715 N N . ASP A 1 86 ? 17.011 -4.941 -10.690 1.00 70.88 86 ASP A N 1
ATOM 716 C CA . ASP A 1 86 ? 16.410 -3.812 -9.962 1.00 70.88 86 ASP A CA 1
ATOM 717 C C . ASP A 1 86 ? 14.957 -3.494 -10.370 1.00 70.88 86 ASP A C 1
ATOM 719 O O . ASP A 1 86 ? 14.515 -2.346 -10.345 1.00 70.88 86 ASP A O 1
ATOM 723 N N . ASN A 1 87 ? 14.187 -4.510 -10.781 1.00 74.62 87 ASN A N 1
ATOM 724 C CA . ASN A 1 87 ? 12.748 -4.355 -10.965 1.00 74.62 87 ASN A CA 1
ATOM 725 C C . ASN A 1 87 ? 12.065 -4.317 -9.593 1.00 74.62 87 ASN A C 1
ATOM 727 O O . ASN A 1 87 ? 11.672 -5.349 -9.041 1.00 74.62 87 ASN A O 1
ATOM 731 N N . ASP A 1 88 ? 11.984 -3.114 -9.035 1.00 71.56 88 ASP A N 1
ATOM 732 C CA . ASP A 1 88 ? 11.319 -2.856 -7.770 1.00 71.56 88 ASP A CA 1
ATOM 733 C C . ASP A 1 88 ? 9.837 -3.271 -7.837 1.00 71.56 88 ASP A C 1
ATOM 735 O O . ASP A 1 88 ? 9.177 -3.168 -8.867 1.00 71.56 88 ASP A O 1
ATOM 739 N N . ARG A 1 89 ? 9.298 -3.790 -6.737 1.00 67.38 89 ARG A N 1
ATOM 740 C CA . ARG A 1 89 ? 7.872 -4.139 -6.607 1.00 67.38 89 ARG A CA 1
ATOM 741 C C . ARG A 1 89 ? 7.158 -3.240 -5.603 1.00 67.38 89 ARG A C 1
ATOM 743 O O . ARG A 1 89 ? 6.019 -3.520 -5.227 1.00 67.38 89 ARG A O 1
ATOM 750 N N . GLY A 1 90 ? 7.826 -2.178 -5.159 1.00 70.25 90 GLY A N 1
ATOM 751 C CA . GLY A 1 90 ? 7.290 -1.195 -4.240 1.00 70.25 90 GLY A CA 1
ATOM 752 C C . GLY A 1 90 ? 6.028 -0.516 -4.768 1.00 70.25 90 GLY A C 1
ATOM 753 O O . GLY A 1 90 ? 5.796 -0.354 -5.973 1.00 70.25 90 GLY A O 1
ATOM 754 N N . ILE A 1 91 ? 5.178 -0.118 -3.826 1.00 65.94 91 ILE A N 1
ATOM 755 C CA . ILE A 1 91 ? 3.994 0.689 -4.098 1.00 65.94 91 ILE A CA 1
ATOM 756 C C . ILE A 1 91 ? 4.389 2.140 -3.867 1.00 65.94 91 ILE A C 1
ATOM 758 O O . ILE A 1 91 ? 4.608 2.550 -2.729 1.00 65.94 91 ILE A O 1
ATOM 762 N N . TYR A 1 92 ? 4.431 2.916 -4.943 1.00 74.50 92 TYR A N 1
ATOM 763 C CA . TYR A 1 92 ? 4.846 4.309 -4.903 1.00 74.50 92 TYR A CA 1
ATOM 764 C C . TYR A 1 92 ? 3.677 5.253 -5.194 1.00 74.50 92 TYR A C 1
ATOM 766 O O . TYR A 1 92 ? 2.609 4.880 -5.706 1.00 74.50 92 TYR A O 1
ATOM 774 N N . ARG A 1 93 ? 3.873 6.511 -4.808 1.00 70.31 93 ARG A N 1
ATOM 775 C CA . ARG A 1 93 ? 2.984 7.637 -5.094 1.00 70.31 93 ARG A CA 1
ATOM 776 C C . ARG A 1 93 ? 3.735 8.602 -6.008 1.00 70.31 93 ARG A C 1
ATOM 778 O O . ARG A 1 93 ? 4.284 9.600 -5.562 1.00 70.31 93 ARG A O 1
ATOM 785 N N . HIS A 1 94 ? 3.850 8.233 -7.282 1.00 72.25 94 HIS A N 1
ATOM 786 C CA . HIS A 1 94 ? 4.525 9.071 -8.271 1.00 72.25 94 HIS A CA 1
ATOM 787 C C . HIS A 1 94 ? 3.725 10.361 -8.492 1.00 72.25 94 HIS A C 1
ATOM 789 O O . HIS A 1 94 ? 2.520 10.298 -8.720 1.00 72.25 94 HIS A O 1
ATOM 795 N N . GLY A 1 95 ? 4.396 11.512 -8.410 1.00 77.56 95 GLY A N 1
ATOM 796 C CA . GLY A 1 95 ? 3.774 12.830 -8.578 1.00 77.56 95 GLY A CA 1
ATOM 797 C C . GLY A 1 95 ? 3.121 13.417 -7.320 1.00 77.56 95 GLY A C 1
ATOM 798 O O . GLY A 1 95 ? 2.570 14.508 -7.400 1.00 77.56 95 GLY A O 1
ATOM 799 N N . GLU A 1 96 ? 3.189 12.739 -6.170 1.00 78.19 96 GLU A N 1
ATOM 800 C CA . GLU A 1 96 ? 2.739 13.292 -4.886 1.00 78.19 96 GLU A CA 1
ATOM 801 C C . GLU A 1 96 ? 3.951 13.716 -4.044 1.00 78.19 96 GLU A C 1
ATOM 803 O O . GLU A 1 96 ? 4.877 12.928 -3.837 1.00 78.19 96 GLU A O 1
ATOM 808 N N . GLU A 1 97 ? 3.945 14.952 -3.537 1.00 80.81 97 GLU A N 1
ATOM 809 C CA . GLU A 1 97 ? 4.986 15.437 -2.628 1.00 80.81 97 GLU A CA 1
ATOM 810 C C . GLU A 1 97 ? 4.958 14.662 -1.300 1.00 80.81 97 GLU A C 1
ATOM 812 O O . GLU A 1 97 ? 3.904 14.200 -0.831 1.00 80.81 97 GLU A O 1
ATOM 817 N N . TYR A 1 98 ? 6.131 14.505 -0.685 1.00 74.19 98 TYR A N 1
ATOM 818 C CA . TYR A 1 98 ? 6.243 13.908 0.638 1.00 74.19 98 TYR A CA 1
ATOM 819 C C . TYR A 1 98 ? 5.427 14.726 1.650 1.00 74.19 98 TYR A C 1
ATOM 821 O O . TYR A 1 98 ? 5.543 15.943 1.713 1.00 74.19 98 TYR A O 1
ATOM 829 N N . GLY A 1 99 ? 4.579 14.064 2.439 1.00 76.50 99 GLY A N 1
ATOM 830 C CA . GLY A 1 99 ? 3.683 14.750 3.379 1.00 76.50 99 GLY A CA 1
ATOM 831 C C . GLY A 1 99 ? 2.313 15.141 2.812 1.00 76.50 99 GLY A C 1
ATOM 832 O O . GLY A 1 99 ? 1.482 15.639 3.559 1.00 76.50 99 GLY A O 1
ATOM 833 N N . SER A 1 100 ? 1.999 14.800 1.559 1.00 80.12 100 SER A N 1
ATOM 834 C CA . SER A 1 100 ? 0.652 14.929 0.955 1.00 80.12 100 SER A CA 1
ATOM 835 C C . SER A 1 100 ? -0.453 14.082 1.621 1.00 80.12 100 SER A C 1
ATOM 837 O O . SER A 1 100 ? -1.577 13.980 1.120 1.00 80.12 100 SER A O 1
ATOM 839 N N . ALA A 1 101 ? -0.161 13.435 2.753 1.00 82.31 101 ALA A N 1
ATOM 840 C CA . ALA A 1 101 ? -1.147 12.692 3.516 1.00 82.31 101 ALA A CA 1
ATOM 841 C C . ALA A 1 101 ? -2.219 13.648 4.053 1.00 82.31 101 ALA A C 1
ATOM 843 O O . ALA A 1 101 ? -1.931 14.587 4.787 1.00 82.31 101 ALA A O 1
ATOM 844 N N . ARG A 1 102 ? -3.477 13.365 3.717 1.00 88.44 102 ARG A N 1
ATOM 845 C CA . ARG A 1 102 ? -4.637 14.083 4.244 1.00 88.44 102 ARG A CA 1
ATOM 846 C C . ARG A 1 102 ? -5.537 13.157 5.039 1.00 88.44 102 ARG A C 1
ATOM 848 O O . ARG A 1 102 ? -5.573 11.947 4.799 1.00 88.44 102 ARG A O 1
ATOM 855 N N . PHE A 1 103 ? -6.325 13.747 5.928 1.00 87.69 103 PHE A N 1
ATOM 856 C CA . PHE A 1 103 ? -7.413 13.031 6.571 1.00 87.69 103 PHE A CA 1
ATOM 857 C C . PHE A 1 103 ? -8.446 12.578 5.532 1.00 87.69 103 PHE A C 1
ATOM 859 O O . PHE A 1 103 ? -8.747 13.274 4.554 1.00 87.69 103 PHE A O 1
ATOM 866 N N . ALA A 1 104 ? -8.960 11.367 5.732 1.00 89.00 104 ALA A N 1
ATOM 867 C CA . ALA A 1 104 ? -10.021 10.822 4.903 1.00 89.00 104 ALA A CA 1
ATOM 868 C C . ALA A 1 104 ? -11.340 11.540 5.204 1.00 89.00 104 ALA A C 1
ATOM 870 O O . ALA A 1 104 ? -11.638 11.877 6.351 1.00 89.00 104 ALA A O 1
ATOM 871 N N . THR A 1 105 ? -12.150 11.739 4.171 1.00 93.31 105 THR A N 1
ATOM 872 C CA . THR A 1 105 ? -13.499 12.288 4.334 1.00 93.31 105 THR A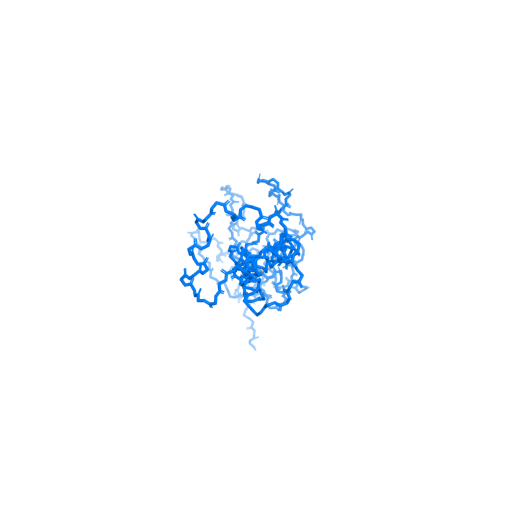 CA 1
ATOM 873 C C . THR A 1 105 ? -14.473 11.203 4.815 1.00 93.31 105 THR A C 1
ATOM 875 O O . THR A 1 105 ? -14.253 10.015 4.554 1.00 93.31 105 THR A O 1
ATOM 878 N N . PRO A 1 106 ? -15.596 11.561 5.467 1.00 92.69 106 PRO A N 1
ATOM 879 C CA . PRO A 1 106 ? -16.603 10.578 5.875 1.00 92.69 106 PRO A CA 1
ATOM 880 C C . PRO A 1 106 ? -17.142 9.737 4.706 1.00 92.69 106 PRO A C 1
ATOM 882 O O . PRO A 1 106 ? -17.327 8.529 4.843 1.00 92.69 106 PRO A O 1
ATOM 885 N N . ALA A 1 107 ? -17.316 10.347 3.528 1.00 92.19 107 ALA A N 1
ATOM 886 C CA . ALA A 1 107 ? -17.742 9.646 2.315 1.00 92.19 107 ALA A CA 1
ATOM 887 C C . ALA A 1 107 ? -16.729 8.571 1.880 1.00 92.19 107 ALA A C 1
ATOM 889 O O . ALA A 1 107 ? -17.114 7.466 1.501 1.00 92.19 107 ALA A O 1
ATOM 890 N N . GLU A 1 108 ? -15.430 8.859 1.995 1.00 91.56 108 GLU A N 1
ATOM 891 C CA . GLU A 1 108 ? -14.369 7.894 1.697 1.00 91.56 108 GLU A CA 1
ATOM 892 C C . GLU A 1 108 ? -14.269 6.779 2.732 1.00 91.56 108 GLU A C 1
ATOM 894 O O . GLU A 1 108 ? -13.822 5.684 2.389 1.00 91.56 108 GLU A O 1
ATOM 899 N N . MET A 1 109 ? -14.661 7.043 3.980 1.00 93.00 109 MET A N 1
ATOM 900 C CA . MET A 1 109 ? -14.656 6.051 5.053 1.00 93.00 109 MET A CA 1
ATOM 901 C C . MET A 1 109 ? -15.841 5.088 4.972 1.00 93.00 109 MET A C 1
ATOM 903 O O . MET A 1 109 ? -15.696 3.928 5.353 1.00 93.00 109 MET A O 1
ATOM 907 N N . LYS A 1 110 ? -16.972 5.518 4.401 1.00 92.50 110 LYS A N 1
ATOM 908 C CA . LYS A 1 110 ? -18.192 4.706 4.262 1.00 92.50 110 LYS A CA 1
ATOM 909 C C . LYS A 1 110 ? -17.968 3.374 3.536 1.00 92.50 110 LYS A C 1
ATOM 911 O O . LYS A 1 110 ? -18.649 2.398 3.812 1.00 92.50 110 LYS A O 1
ATOM 916 N N . LYS A 1 111 ? -16.969 3.288 2.653 1.00 92.44 111 LYS A N 1
ATOM 917 C CA . LYS A 1 111 ? -16.611 2.036 1.956 1.00 92.44 111 LYS A CA 1
ATOM 918 C C . LYS A 1 111 ? -16.118 0.916 2.883 1.00 92.44 111 LYS A C 1
ATOM 920 O O . LYS A 1 111 ? -16.032 -0.226 2.449 1.00 92.44 111 LYS A O 1
ATOM 925 N N . TYR A 1 112 ? -15.729 1.246 4.113 1.00 92.81 112 TYR A N 1
ATOM 926 C CA . TYR A 1 112 ? -15.285 0.273 5.110 1.00 92.81 112 TYR A CA 1
ATOM 927 C C . TYR A 1 112 ? -16.423 -0.207 6.023 1.00 92.81 112 TYR A C 1
ATOM 929 O O . TYR A 1 112 ? -16.180 -1.074 6.861 1.00 92.81 112 TYR A O 1
ATOM 937 N N . GLU A 1 113 ? -17.632 0.342 5.876 1.00 94.00 113 GLU A N 1
ATOM 938 C CA . GLU A 1 113 ? -18.831 -0.067 6.611 1.00 94.00 113 GLU A CA 1
ATOM 939 C C . GLU A 1 113 ? -19.420 -1.350 6.000 1.00 94.00 113 GLU A C 1
ATOM 941 O O . GLU A 1 113 ? -19.470 -1.518 4.781 1.00 94.00 113 GLU A O 1
ATOM 946 N N . ASP A 1 114 ? -19.855 -2.272 6.857 1.00 93.50 114 ASP A N 1
ATOM 947 C CA . ASP A 1 114 ? -20.666 -3.425 6.472 1.00 93.50 114 ASP A CA 1
ATOM 948 C C . ASP A 1 114 ? -22.109 -2.977 6.206 1.00 93.50 114 ASP A C 1
ATOM 950 O O . ASP A 1 114 ? -22.634 -2.178 6.987 1.00 93.50 114 ASP A O 1
ATOM 954 N N . PRO A 1 115 ? -22.792 -3.517 5.180 1.00 91.19 115 PRO A N 1
ATOM 955 C CA . PRO A 1 115 ? -24.208 -3.231 4.958 1.00 91.19 115 PRO A CA 1
ATOM 956 C C . PRO A 1 115 ? -25.104 -3.595 6.151 1.00 91.19 115 PRO A C 1
ATOM 958 O O . PRO A 1 115 ? -26.154 -2.979 6.307 1.00 91.19 115 PRO A O 1
ATOM 961 N N . ILE A 1 116 ? -24.711 -4.573 6.980 1.00 91.44 116 ILE A N 1
ATOM 962 C CA . ILE A 1 116 ? -25.423 -4.930 8.213 1.00 91.44 116 ILE A CA 1
ATOM 963 C C . ILE A 1 116 ? -24.884 -4.060 9.362 1.00 91.44 116 ILE A C 1
ATOM 965 O O . ILE A 1 116 ? -23.718 -4.229 9.738 1.00 91.44 116 ILE A O 1
ATOM 969 N N . PRO A 1 117 ? -25.687 -3.139 9.934 1.00 87.56 117 PRO A N 1
ATOM 970 C CA . PRO A 1 117 ? -25.224 -2.186 10.942 1.00 87.56 117 PRO A CA 1
ATOM 971 C C . PRO A 1 117 ? -24.588 -2.833 12.175 1.00 87.56 117 PRO A C 1
ATOM 973 O O . PRO A 1 117 ? -23.602 -2.300 12.676 1.00 87.56 117 PRO A O 1
ATOM 976 N N . GLU A 1 118 ? -25.100 -3.981 12.619 1.00 88.75 118 GLU A N 1
ATOM 977 C CA . GLU A 1 118 ? -24.661 -4.702 13.821 1.00 88.75 118 GLU A CA 1
ATOM 978 C C . GLU A 1 118 ? -23.245 -5.272 13.685 1.00 88.75 118 GLU A C 1
ATOM 980 O O . GLU A 1 118 ? -22.554 -5.480 14.676 1.00 88.75 118 GLU A O 1
ATOM 985 N N . ASN A 1 119 ? -22.778 -5.486 12.454 1.00 92.12 119 ASN A N 1
ATOM 986 C CA . ASN A 1 119 ? -21.452 -6.030 12.177 1.00 92.12 119 ASN A CA 1
ATOM 987 C C . ASN A 1 119 ? -20.367 -4.949 12.141 1.00 92.12 119 ASN A C 1
ATOM 989 O O . ASN A 1 119 ? -19.288 -5.189 11.598 1.00 92.12 119 ASN A O 1
ATOM 993 N N . ASN A 1 120 ? -20.639 -3.748 12.653 1.00 94.00 120 ASN A N 1
ATOM 994 C CA . ASN A 1 120 ? -19.734 -2.615 12.561 1.00 94.00 120 ASN A CA 1
ATOM 995 C C . ASN A 1 120 ? -19.233 -2.137 13.926 1.00 94.00 120 ASN A C 1
ATOM 997 O O . ASN A 1 120 ? -19.988 -1.900 14.866 1.00 94.00 120 ASN A O 1
ATOM 1001 N N . ILE A 1 121 ? -17.938 -1.846 13.980 1.00 94.75 121 ILE A N 1
ATOM 1002 C CA . ILE A 1 121 ? -17.320 -1.065 15.045 1.00 94.75 121 ILE A CA 1
ATOM 1003 C C . ILE A 1 121 ? -17.696 0.402 14.830 1.00 94.75 121 ILE A C 1
ATOM 1005 O O . ILE A 1 121 ? -17.447 0.972 13.760 1.00 94.75 121 ILE A O 1
ATOM 1009 N N . ILE A 1 122 ? -18.272 1.025 15.854 1.00 94.50 122 ILE A N 1
ATOM 1010 C CA . ILE A 1 122 ? -18.624 2.445 15.837 1.00 94.50 122 ILE A CA 1
ATOM 1011 C C . ILE A 1 122 ? -17.388 3.244 16.250 1.00 94.50 122 ILE A C 1
ATOM 1013 O O . ILE A 1 122 ? -16.917 3.125 17.382 1.00 94.50 122 ILE A O 1
ATOM 1017 N N . VAL A 1 123 ? -16.861 4.055 15.328 1.00 93.75 123 VAL A N 1
ATOM 1018 C CA . VAL A 1 123 ? -15.692 4.922 15.569 1.00 93.75 123 VAL A CA 1
ATOM 1019 C C . VAL A 1 123 ? -16.129 6.361 15.823 1.00 93.75 123 VAL A C 1
ATOM 1021 O O . VAL A 1 123 ? -15.607 7.027 16.711 1.00 93.75 123 VAL A O 1
ATOM 1024 N N . SER A 1 124 ? -17.098 6.852 15.051 1.00 91.81 124 SER A N 1
ATOM 1025 C CA . SER A 1 124 ? -17.717 8.164 15.241 1.00 91.81 124 SER A CA 1
ATOM 1026 C C . SER A 1 124 ? -19.157 8.157 14.725 1.00 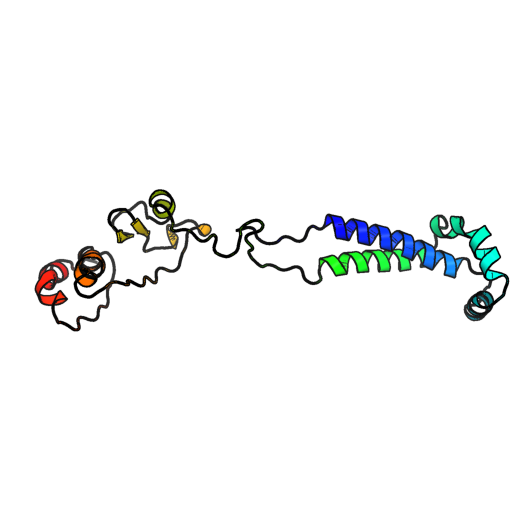91.81 124 SER A C 1
ATOM 1028 O O . SER A 1 124 ? -19.615 7.171 14.148 1.00 91.81 124 SER A O 1
ATOM 1030 N N . LYS A 1 125 ? -19.869 9.284 14.860 1.00 90.38 125 LYS A N 1
ATOM 1031 C CA . LYS A 1 125 ? -21.233 9.457 14.327 1.00 90.38 125 LYS A CA 1
ATOM 1032 C C . LYS A 1 125 ? -21.352 9.129 12.830 1.00 90.38 125 LYS A C 1
ATOM 1034 O O . LYS A 1 125 ? -22.408 8.692 12.383 1.00 90.38 125 LYS A O 1
ATOM 1039 N N . HIS A 1 126 ? -20.285 9.347 12.060 1.00 91.75 126 HIS A N 1
ATOM 1040 C CA . HIS A 1 126 ? -20.282 9.193 10.600 1.00 91.75 126 HIS A CA 1
ATOM 1041 C C . HIS A 1 126 ? -19.323 8.114 10.096 1.00 91.75 126 HIS A C 1
ATOM 1043 O O . HIS A 1 126 ? -19.290 7.850 8.897 1.00 91.75 126 HIS A O 1
ATOM 1049 N N . VAL A 1 127 ? -18.520 7.518 10.981 1.00 93.38 127 VAL A N 1
ATOM 1050 C CA . VAL A 1 127 ? -17.500 6.537 10.609 1.00 93.38 127 VAL A CA 1
ATOM 1051 C C . VAL A 1 127 ? -17.739 5.248 11.370 1.00 93.38 127 VAL A C 1
ATOM 1053 O O . VAL A 1 127 ? -17.690 5.202 12.602 1.00 93.38 127 VAL A O 1
ATOM 1056 N N . LYS A 1 128 ? -17.944 4.192 10.594 1.00 93.69 128 LYS A N 1
ATOM 1057 C CA . LYS A 1 128 ? -18.073 2.822 11.061 1.00 93.69 128 LYS A CA 1
ATOM 1058 C C . LYS A 1 128 ? -17.149 1.926 10.259 1.00 93.69 128 LYS A C 1
ATOM 1060 O O . LYS A 1 128 ? -16.836 2.220 9.105 1.00 93.69 128 LYS A O 1
ATOM 1065 N N . ILE A 1 129 ? -16.687 0.858 10.889 1.00 94.38 129 ILE A N 1
ATOM 1066 C CA . ILE A 1 129 ? -15.747 -0.076 10.282 1.00 94.38 129 ILE A CA 1
ATOM 1067 C C . ILE A 1 129 ? -16.270 -1.497 10.496 1.00 94.38 129 ILE A C 1
ATOM 1069 O O . ILE A 1 129 ? -16.472 -1.901 11.635 1.00 94.38 129 ILE A O 1
ATOM 107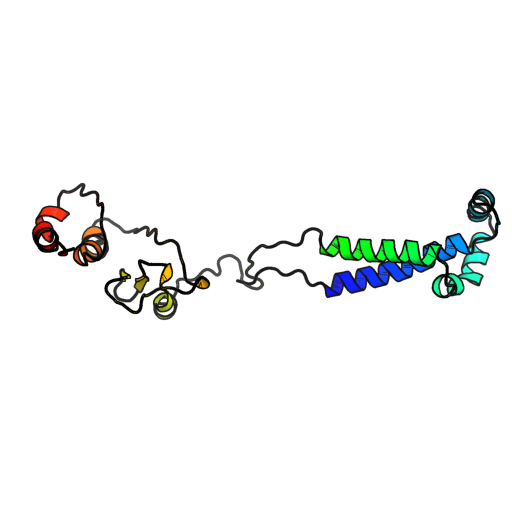3 N N . SER A 1 130 ? -16.438 -2.265 9.419 1.00 94.06 130 SER A N 1
ATOM 1074 C CA . SER A 1 130 ? -16.894 -3.661 9.476 1.00 94.06 130 SER A CA 1
ATOM 1075 C C . SER A 1 130 ? -15.981 -4.507 10.359 1.00 94.06 130 SER A C 1
ATOM 1077 O O . SER A 1 130 ? -14.764 -4.471 10.204 1.00 94.06 130 SER A O 1
ATOM 1079 N N . LEU A 1 131 ? -16.547 -5.313 11.249 1.00 92.25 131 LEU A N 1
ATOM 1080 C CA . LEU A 1 131 ? -15.811 -6.259 12.080 1.00 92.25 131 LEU A CA 1
ATOM 1081 C C . LEU A 1 131 ? -15.242 -7.417 11.240 1.00 92.25 131 LEU A C 1
ATOM 1083 O O . LEU A 1 131 ? -14.131 -7.891 11.483 1.00 92.25 131 LEU A O 1
ATOM 1087 N N . PHE A 1 132 ? -15.967 -7.844 10.201 1.00 91.00 132 PHE A N 1
ATOM 1088 C CA . PHE A 1 132 ? -15.648 -9.042 9.427 1.00 91.00 132 PHE A CA 1
ATOM 1089 C C . PHE A 1 132 ? -15.046 -8.711 8.060 1.00 91.00 132 PHE A C 1
ATOM 1091 O O . PHE A 1 132 ? -15.748 -8.456 7.083 1.00 91.00 132 PHE A O 1
ATOM 1098 N N . ASN A 1 133 ? -13.724 -8.851 7.936 1.00 88.62 133 ASN A N 1
ATOM 1099 C CA . ASN A 1 133 ? -13.022 -8.619 6.666 1.00 88.62 133 ASN A CA 1
ATOM 1100 C C . ASN A 1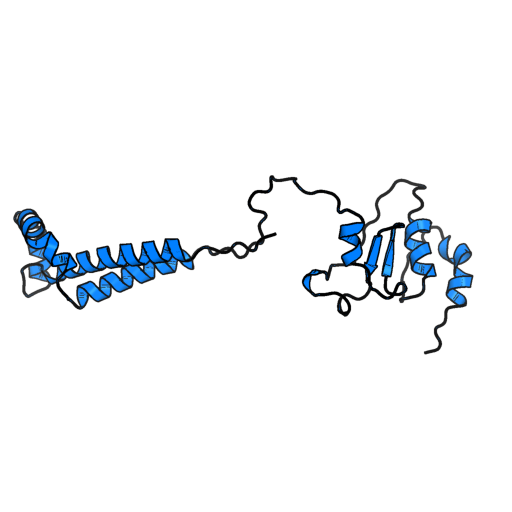 133 ? -13.555 -9.468 5.497 1.00 88.62 133 ASN A C 1
ATOM 1102 O O . ASN A 1 133 ? -13.579 -8.980 4.373 1.00 88.62 133 ASN A O 1
ATOM 1106 N N . LYS A 1 134 ? -14.030 -10.698 5.745 1.00 89.38 134 LYS A N 1
ATOM 1107 C CA . LYS A 1 134 ? -14.577 -11.593 4.704 1.00 89.38 134 LYS A CA 1
ATOM 1108 C C . LYS A 1 134 ? -15.776 -11.002 3.952 1.00 89.38 134 LYS A C 1
ATOM 1110 O O . LYS A 1 134 ? -16.030 -11.405 2.824 1.00 89.38 134 LYS A O 1
ATOM 1115 N N . ARG A 1 135 ? -16.501 -10.065 4.570 1.00 88.06 135 ARG A N 1
ATOM 1116 C CA . ARG A 1 135 ? -17.674 -9.400 3.985 1.00 88.06 135 ARG A CA 1
ATOM 1117 C C . ARG A 1 135 ? -17.298 -8.183 3.134 1.00 88.06 135 ARG A C 1
ATOM 1119 O O . ARG A 1 135 ? -18.130 -7.678 2.389 1.00 88.06 135 ARG A O 1
ATOM 1126 N N . LEU A 1 136 ? -16.041 -7.736 3.207 1.00 89.75 136 LEU A N 1
ATOM 1127 C CA . LEU A 1 136 ? -15.509 -6.639 2.406 1.00 89.75 136 LEU A CA 1
ATOM 1128 C C . LEU A 1 136 ? -14.671 -7.161 1.225 1.00 89.75 136 LEU A C 1
ATOM 1130 O O . LEU A 1 136 ? -13.937 -8.148 1.365 1.00 89.75 136 LEU A O 1
ATOM 1134 N N . PRO A 1 137 ? -14.676 -6.454 0.080 1.00 91.12 137 PRO A N 1
ATOM 1135 C CA . PRO A 1 137 ? -13.729 -6.698 -1.001 1.00 91.12 137 PRO A CA 1
ATOM 1136 C C . PRO A 1 137 ? -12.283 -6.676 -0.494 1.00 91.12 137 PRO A C 1
ATOM 1138 O O . PRO A 1 137 ? -11.921 -5.809 0.300 1.00 91.12 137 PRO A O 1
ATOM 1141 N N . ILE A 1 138 ? -11.427 -7.560 -1.018 1.00 88.69 138 ILE A N 1
ATOM 1142 C CA . ILE A 1 138 ? -10.023 -7.735 -0.583 1.00 88.69 138 ILE A CA 1
ATOM 1143 C C . ILE A 1 138 ? -9.260 -6.400 -0.503 1.00 88.69 138 ILE A C 1
ATOM 1145 O O . ILE A 1 138 ? -8.520 -6.156 0.444 1.00 88.69 138 ILE A O 1
ATOM 1149 N N . LYS A 1 139 ? -9.495 -5.482 -1.451 1.00 88.00 139 LYS A N 1
ATOM 1150 C CA . LYS A 1 139 ? -8.854 -4.152 -1.493 1.00 88.00 139 LYS A CA 1
ATOM 1151 C C . LYS A 1 139 ? -9.196 -3.254 -0.291 1.00 88.00 139 LYS A C 1
ATOM 1153 O O . LYS A 1 139 ? -8.439 -2.335 0.022 1.00 88.00 139 LYS A O 1
ATOM 1158 N N . LEU A 1 140 ? -10.339 -3.490 0.350 1.00 89.31 140 LEU A N 1
ATOM 1159 C CA . LEU A 1 140 ? -10.874 -2.702 1.464 1.00 89.31 140 LEU A CA 1
ATOM 1160 C C . LEU A 1 140 ? -10.641 -3.366 2.824 1.00 89.31 140 LEU A C 1
ATOM 1162 O O . LEU A 1 140 ? -10.879 -2.741 3.855 1.00 89.31 140 LEU A O 1
ATOM 1166 N N . GLN A 1 141 ? -10.142 -4.601 2.846 1.00 91.75 141 GLN A N 1
ATOM 1167 C CA . GLN A 1 141 ? -9.796 -5.278 4.087 1.00 91.75 141 GLN A CA 1
ATOM 1168 C C . GLN A 1 141 ? -8.603 -4.572 4.741 1.00 91.75 141 GLN A C 1
ATOM 1170 O O . GLN A 1 141 ? -7.583 -4.286 4.108 1.00 91.75 141 GLN A O 1
ATOM 1175 N N . LYS A 1 142 ? -8.762 -4.235 6.021 1.00 88.12 142 LYS A N 1
ATOM 1176 C CA . LYS A 1 142 ? -7.783 -3.488 6.823 1.00 88.12 142 LYS A CA 1
ATOM 1177 C C . LYS A 1 142 ? -7.662 -4.100 8.207 1.00 88.12 142 LYS A C 1
ATOM 1179 O O . LYS A 1 142 ? -8.619 -4.707 8.698 1.00 88.12 142 LYS A O 1
ATOM 1184 N N . ASN A 1 143 ? -6.505 -3.895 8.831 1.00 90.94 143 ASN A N 1
ATOM 1185 C CA . ASN A 1 143 ? -6.339 -4.139 10.257 1.00 90.94 143 ASN A CA 1
ATOM 1186 C C . ASN A 1 143 ? -7.315 -3.234 11.039 1.00 90.94 143 ASN A C 1
ATOM 1188 O O . ASN A 1 143 ? -7.564 -2.098 10.635 1.00 90.94 143 ASN A O 1
ATOM 1192 N N . LYS A 1 144 ? -7.910 -3.779 12.100 1.00 90.75 144 LYS A N 1
ATOM 1193 C CA . LYS A 1 144 ? -8.946 -3.152 12.929 1.00 90.75 144 LYS A CA 1
ATOM 1194 C C . LYS A 1 144 ? -8.419 -2.700 14.293 1.00 90.75 144 LYS A C 1
ATOM 1196 O O . LYS A 1 144 ? -9.206 -2.317 15.148 1.00 90.75 144 LYS A O 1
ATOM 1201 N N . ASN A 1 145 ? -7.102 -2.723 14.489 1.00 92.25 145 ASN A N 1
ATOM 1202 C CA . ASN A 1 145 ? -6.470 -2.139 15.665 1.00 92.25 145 ASN A CA 1
ATOM 1203 C C . ASN A 1 145 ? -6.689 -0.620 15.652 1.00 92.25 145 ASN A C 1
ATOM 1205 O O . ASN A 1 145 ? -6.200 0.075 14.760 1.00 92.25 145 ASN A O 1
ATOM 1209 N N . ILE A 1 146 ? -7.442 -0.122 16.631 1.00 93.19 146 ILE A N 1
ATOM 1210 C CA . ILE A 1 146 ? -7.802 1.291 16.764 1.00 93.19 146 ILE A CA 1
ATOM 1211 C C . ILE A 1 146 ? -7.108 1.844 18.007 1.00 93.19 146 ILE A C 1
ATOM 1213 O O . ILE A 1 146 ? -7.271 1.312 19.102 1.00 93.19 146 ILE A O 1
ATOM 1217 N N . ALA A 1 147 ? -6.350 2.926 17.831 1.00 93.56 147 ALA A N 1
ATOM 1218 C CA . ALA A 1 147 ? -5.786 3.709 18.922 1.00 93.56 147 ALA A CA 1
ATOM 1219 C C . ALA A 1 147 ? -6.607 4.990 19.096 1.00 93.56 147 ALA A C 1
ATOM 1221 O O . ALA A 1 147 ? -6.866 5.701 18.125 1.00 93.56 147 ALA A O 1
ATOM 1222 N N . ILE A 1 148 ? -7.018 5.275 20.330 1.00 92.25 148 ILE A N 1
ATOM 1223 C CA . ILE A 1 148 ? -7.838 6.443 20.661 1.00 92.25 148 ILE A CA 1
ATOM 1224 C C . ILE A 1 148 ? -7.015 7.357 21.541 1.00 92.25 148 ILE A C 1
ATOM 1226 O O . ILE A 1 148 ? -6.660 7.004 22.664 1.00 92.25 148 ILE A O 1
ATOM 1230 N N . LEU A 1 149 ? -6.731 8.539 21.013 1.00 92.75 149 LEU A N 1
ATOM 1231 C CA . LEU A 1 149 ? -5.977 9.579 21.689 1.00 92.75 149 LEU A CA 1
ATOM 1232 C C . LEU A 1 149 ? -6.929 10.709 22.066 1.00 92.75 149 LEU A C 1
ATOM 1234 O O . LEU A 1 149 ? -7.812 11.077 21.294 1.00 92.75 149 LEU A O 1
ATOM 1238 N N . GLY A 1 150 ? -6.754 11.243 23.265 1.00 92.62 150 GLY A N 1
ATOM 1239 C CA . GLY A 1 150 ? -7.519 12.379 23.758 1.00 92.62 150 GLY A CA 1
ATOM 1240 C C . GLY A 1 150 ? -7.164 12.679 25.204 1.00 92.62 150 GLY A C 1
ATOM 1241 O O . GLY A 1 150 ? -6.648 11.804 25.906 1.00 92.62 150 GLY A O 1
ATOM 1242 N N . ASP A 1 151 ? -7.483 13.885 25.652 1.00 93.88 151 ASP A N 1
ATOM 1243 C CA . ASP A 1 151 ? -7.212 14.341 27.015 1.00 93.88 151 ASP A CA 1
ATOM 1244 C C . ASP A 1 151 ? -8.092 13.636 28.061 1.00 93.88 151 ASP A C 1
ATOM 1246 O O . ASP A 1 151 ? -8.969 12.809 27.751 1.00 93.88 151 ASP A O 1
ATOM 1250 N N . SER A 1 152 ? -7.834 13.925 29.337 1.00 89.62 152 SER A N 1
ATOM 1251 C CA . SER A 1 152 ? -8.726 13.516 30.424 1.00 89.62 152 SER A CA 1
ATOM 1252 C C . SER A 1 152 ? -10.114 14.136 30.225 1.00 89.62 152 SER A C 1
ATOM 1254 O O . SER A 1 152 ? -10.231 15.285 29.809 1.00 89.62 152 SER A O 1
ATOM 1256 N N . GLY A 1 153 ? -11.179 13.364 30.455 1.00 86.75 153 GLY A N 1
ATOM 1257 C CA . GLY A 1 153 ? -12.557 13.827 30.241 1.00 86.75 153 GLY A CA 1
ATOM 1258 C C . GLY A 1 153 ? -13.041 13.847 28.783 1.00 86.75 153 GLY A C 1
ATOM 1259 O O . GLY A 1 153 ? -14.219 14.099 28.552 1.00 86.75 153 GLY A O 1
ATOM 1260 N N . ALA A 1 154 ? -12.215 13.476 27.794 1.00 89.00 154 ALA A N 1
ATOM 1261 C CA . ALA A 1 154 ? -12.600 13.413 26.371 1.00 89.00 154 ALA A CA 1
ATOM 1262 C C . ALA A 1 154 ? -13.611 12.292 26.020 1.00 89.00 154 ALA A C 1
ATOM 1264 O O . ALA A 1 154 ? -13.737 11.890 24.866 1.00 89.00 154 ALA A O 1
ATOM 1265 N N . ALA A 1 155 ? -14.292 11.730 27.023 1.00 89.50 155 ALA A N 1
ATOM 1266 C CA . ALA A 1 155 ? -15.299 10.683 26.891 1.00 89.50 155 ALA A CA 1
ATOM 1267 C C . ALA A 1 155 ? -14.825 9.405 26.168 1.00 89.50 155 ALA A C 1
ATOM 1269 O O . ALA A 1 155 ? -15.657 8.662 25.664 1.00 89.50 155 ALA A O 1
ATOM 1270 N N . LYS A 1 156 ? -13.519 9.090 26.155 1.00 92.50 156 LYS A N 1
ATOM 1271 C CA . LYS A 1 156 ? -12.961 7.893 25.483 1.00 92.50 156 LYS A CA 1
ATOM 1272 C C . LYS A 1 156 ? -13.693 6.601 25.886 1.00 92.50 156 LYS A C 1
ATOM 1274 O O . LYS A 1 156 ? -14.098 5.812 25.031 1.00 92.50 156 LYS A O 1
ATOM 1279 N N . THR A 1 157 ? -13.929 6.432 27.189 1.00 92.12 157 THR A N 1
ATOM 1280 C CA . THR A 1 157 ? -14.636 5.274 27.754 1.00 92.12 157 THR A CA 1
ATOM 1281 C C . THR A 1 157 ? -16.110 5.248 27.362 1.00 92.12 157 THR A C 1
ATOM 1283 O O . THR A 1 157 ? -16.620 4.194 27.004 1.00 92.12 157 THR A O 1
ATOM 1286 N N . LEU A 1 158 ? -16.802 6.389 27.390 1.00 91.12 158 LEU A N 1
ATOM 1287 C CA . LEU A 1 158 ? -18.219 6.464 27.033 1.00 91.12 158 LEU A CA 1
ATOM 1288 C C . LEU A 1 158 ? -18.426 6.317 25.520 1.00 91.12 158 LEU A C 1
ATOM 1290 O O . LEU A 1 158 ? -19.142 5.426 25.078 1.00 91.12 158 LEU A O 1
ATOM 1294 N N . ALA A 1 159 ? -17.773 7.177 24.740 1.00 91.81 159 ALA A N 1
ATOM 1295 C CA . ALA A 1 159 ? -18.000 7.351 23.314 1.00 91.81 159 ALA A CA 1
ATOM 1296 C C . ALA A 1 159 ? -17.567 6.138 22.487 1.00 91.81 159 ALA A C 1
ATOM 1298 O O . ALA A 1 159 ? -18.256 5.801 21.526 1.00 91.81 159 ALA A O 1
ATOM 1299 N N . PHE A 1 160 ? -16.469 5.471 22.857 1.00 93.88 160 PHE A N 1
ATOM 1300 C CA . PHE A 1 160 ? -15.968 4.325 22.102 1.00 93.88 160 PHE A CA 1
ATOM 1301 C C . PHE A 1 160 ? -16.150 2.996 22.829 1.00 93.88 160 PHE A C 1
ATOM 1303 O O . PHE A 1 160 ? -16.793 2.102 22.283 1.00 93.88 160 PHE A O 1
ATOM 1310 N N . ILE A 1 161 ? -15.599 2.844 24.040 1.00 93.44 161 ILE A N 1
ATOM 1311 C CA . ILE A 1 161 ? -15.572 1.540 24.727 1.00 93.44 161 ILE A CA 1
ATOM 1312 C C . ILE A 1 161 ? -16.997 1.090 25.064 1.00 93.44 161 ILE A C 1
ATOM 1314 O O . ILE A 1 161 ? -17.461 0.073 24.553 1.00 93.44 161 ILE A O 1
ATOM 1318 N N . LYS A 1 162 ? -17.723 1.874 25.867 1.00 93.25 162 LYS A N 1
ATOM 1319 C CA . LYS A 1 162 ? -19.089 1.552 26.295 1.00 93.25 162 LYS A CA 1
ATOM 1320 C C . LYS A 1 162 ? -20.036 1.470 25.100 1.00 93.25 162 LYS A C 1
ATOM 1322 O O . LYS A 1 162 ? -20.766 0.491 25.007 1.00 93.25 162 LYS A O 1
ATOM 1327 N N . THR A 1 163 ? -19.976 2.406 24.145 1.00 92.94 163 THR A N 1
ATOM 1328 C CA . THR A 1 163 ? -20.776 2.331 22.905 1.00 92.94 163 THR A CA 1
ATOM 1329 C C . THR A 1 163 ? -20.613 0.991 22.191 1.00 92.94 163 THR A C 1
ATOM 1331 O O . THR A 1 163 ? -21.612 0.367 21.853 1.00 92.94 163 THR A O 1
ATOM 1334 N N . ASN A 1 164 ? -19.380 0.511 21.991 1.00 93.81 164 ASN A N 1
ATOM 1335 C CA . ASN A 1 164 ? -19.154 -0.763 21.307 1.00 93.81 164 ASN A CA 1
ATOM 1336 C C . ASN A 1 164 ? -19.536 -1.981 22.168 1.00 93.81 164 ASN A C 1
ATOM 1338 O O . ASN A 1 164 ? -20.118 -2.921 21.631 1.00 93.81 164 ASN A O 1
ATOM 1342 N N . LEU A 1 165 ? -19.318 -1.945 23.488 1.00 93.31 165 LEU A N 1
ATOM 1343 C CA . LEU A 1 165 ? -19.772 -3.002 24.406 1.00 93.31 165 LEU A CA 1
ATOM 1344 C C . LEU A 1 165 ? -21.300 -3.146 24.415 1.00 93.31 165 LEU A C 1
ATOM 1346 O O . LEU A 1 165 ? -21.820 -4.261 24.403 1.00 93.31 165 LEU A O 1
ATOM 1350 N N . MET A 1 166 ? -22.027 -2.027 24.389 1.00 92.25 166 MET A N 1
ATOM 1351 C CA . MET A 1 166 ? -23.493 -2.018 24.389 1.00 92.25 166 MET A CA 1
ATOM 1352 C C . MET A 1 166 ? -24.096 -2.654 23.128 1.00 92.25 166 MET A C 1
ATOM 1354 O O . MET A 1 166 ? -25.215 -3.168 23.186 1.00 92.25 166 MET A O 1
ATOM 1358 N N . GLN A 1 167 ? -23.355 -2.678 22.014 1.00 90.75 167 GLN A N 1
ATOM 1359 C CA . GLN A 1 167 ? -23.801 -3.342 20.789 1.00 90.75 167 GLN A CA 1
ATOM 1360 C C . GLN A 1 167 ? -23.882 -4.872 20.932 1.00 90.75 167 GLN A C 1
ATOM 1362 O O . GLN A 1 167 ? -24.701 -5.485 20.257 1.00 90.75 167 GLN A O 1
ATOM 1367 N N . ARG A 1 168 ? -23.065 -5.493 21.803 1.00 89.19 168 ARG A N 1
ATOM 1368 C CA . ARG A 1 168 ? -23.083 -6.946 22.101 1.00 89.19 168 ARG A CA 1
ATOM 1369 C C . ARG A 1 168 ? -22.992 -7.862 20.864 1.00 89.19 168 ARG A C 1
ATOM 1371 O O . ARG A 1 168 ? -23.512 -8.970 20.872 1.00 89.19 168 ARG A O 1
ATOM 1378 N N . HIS A 1 169 ? -22.319 -7.413 19.806 1.00 87.38 169 HIS A N 1
ATOM 1379 C CA . HIS A 1 169 ? -22.198 -8.142 18.535 1.00 87.38 169 HIS A CA 1
ATOM 1380 C C . HIS A 1 169 ? -20.946 -9.040 18.453 1.00 87.38 169 HIS A C 1
ATOM 1382 O O . HIS A 1 169 ? -20.675 -9.640 17.414 1.00 87.38 169 HIS A O 1
ATOM 1388 N N . ALA A 1 170 ? -20.147 -9.096 19.521 1.00 87.00 170 ALA A N 1
ATOM 1389 C CA . ALA A 1 170 ? -18.924 -9.886 19.612 1.00 87.00 170 ALA A CA 1
ATOM 1390 C C . ALA A 1 170 ? -18.581 -10.194 21.078 1.00 87.00 170 ALA A C 1
ATOM 1392 O O . ALA A 1 170 ? -19.126 -9.588 22.004 1.00 87.00 170 ALA A O 1
ATOM 1393 N N . SER A 1 171 ? -17.642 -11.114 21.290 1.00 89.56 171 SER A N 1
ATOM 1394 C CA . SER A 1 171 ? -17.019 -11.325 22.597 1.00 89.56 171 SER A CA 1
ATOM 1395 C C . SER A 1 171 ? -15.984 -10.232 22.859 1.00 89.56 171 SER A C 1
ATOM 1397 O O . SER A 1 171 ? -15.078 -10.025 22.052 1.00 89.56 171 SER A O 1
ATOM 1399 N N . PHE A 1 172 ? -16.099 -9.549 23.998 1.00 90.31 172 PHE A N 1
ATOM 1400 C CA . PHE A 1 172 ? -15.195 -8.469 24.386 1.00 90.31 172 PHE A CA 1
ATOM 1401 C C . PHE A 1 172 ? -14.428 -8.828 25.654 1.00 90.31 172 PHE A C 1
ATOM 1403 O O . PHE A 1 172 ? -14.989 -9.361 26.608 1.00 90.31 172 PHE A O 1
ATOM 1410 N N . ILE A 1 173 ? -13.147 -8.470 25.672 1.00 92.06 173 ILE A N 1
ATOM 1411 C CA . ILE A 1 173 ? -12.324 -8.422 26.878 1.00 92.06 173 ILE A CA 1
ATOM 1412 C C . ILE A 1 173 ? -11.980 -6.952 27.085 1.00 92.06 173 ILE A C 1
ATOM 1414 O O . ILE A 1 173 ? -11.554 -6.269 26.153 1.00 92.06 173 ILE A O 1
ATOM 1418 N N . THR A 1 174 ? -12.221 -6.427 28.280 1.00 90.38 174 THR A N 1
ATOM 1419 C CA . THR A 1 174 ? -11.969 -5.019 28.594 1.00 90.38 174 THR A CA 1
ATOM 1420 C C . THR A 1 174 ? -11.395 -4.908 29.992 1.00 90.38 174 THR A C 1
ATOM 1422 O O . THR A 1 174 ? -11.874 -5.549 30.922 1.00 90.38 174 THR A O 1
ATOM 1425 N N . THR A 1 175 ? -10.359 -4.090 30.129 1.00 91.94 175 THR A N 1
ATOM 1426 C CA . THR A 1 175 ? -9.806 -3.692 31.421 1.00 91.94 175 THR A CA 1
ATOM 1427 C C . THR A 1 175 ? -10.616 -2.520 31.962 1.00 91.94 175 THR A C 1
ATOM 1429 O O . THR A 1 175 ? -10.736 -1.504 31.277 1.00 91.94 175 THR A O 1
ATOM 1432 N N . ASP A 1 176 ? -11.146 -2.649 33.176 1.00 91.50 176 ASP A N 1
ATOM 1433 C CA . ASP A 1 176 ? -11.918 -1.604 33.857 1.00 91.50 176 ASP A CA 1
ATOM 1434 C C . ASP A 1 176 ? -11.131 -1.076 35.071 1.00 91.50 176 ASP A C 1
ATOM 1436 O O . ASP A 1 176 ? -11.386 -1.508 36.194 1.00 91.50 176 ASP A O 1
ATOM 1440 N N . PRO A 1 177 ? -10.116 -0.213 34.861 1.00 88.81 177 PRO A N 1
ATOM 1441 C CA . PRO A 1 177 ? -9.235 0.248 35.937 1.00 88.81 177 PRO A CA 1
ATOM 1442 C C . PRO A 1 177 ? -9.980 1.055 37.008 1.00 88.81 177 PRO A C 1
ATOM 1444 O O . PRO A 1 177 ? -9.650 0.944 38.184 1.00 88.81 177 PRO A O 1
ATOM 1447 N N . ASP A 1 178 ? -11.002 1.813 36.605 1.00 86.56 178 ASP A N 1
ATOM 1448 C CA . ASP A 1 178 ? -11.797 2.659 37.503 1.00 86.56 178 ASP A CA 1
ATOM 1449 C C . ASP A 1 178 ? -13.041 1.933 38.049 1.00 86.56 178 ASP A C 1
ATOM 1451 O O . ASP A 1 178 ? -13.772 2.480 38.873 1.00 86.56 178 ASP A O 1
ATOM 1455 N N . GLY A 1 179 ? -13.323 0.715 37.572 1.00 89.44 179 GLY A N 1
ATOM 1456 C CA . GLY A 1 179 ? -14.497 -0.065 37.973 1.00 89.44 179 GLY A CA 1
ATOM 1457 C C . GLY A 1 179 ? -15.841 0.524 37.522 1.00 89.44 179 GLY A C 1
ATOM 1458 O O . GLY A 1 179 ? -16.876 0.184 38.093 1.00 89.44 179 GLY A O 1
ATOM 1459 N N . GLY A 1 180 ? -15.853 1.435 36.544 1.00 88.81 180 GLY A N 1
ATOM 1460 C CA . GLY A 1 180 ? -17.051 2.169 36.122 1.00 88.81 180 GLY A CA 1
ATOM 1461 C C . GLY A 1 180 ? -17.882 1.464 35.045 1.00 88.81 180 GLY A C 1
ATOM 1462 O O . GLY A 1 180 ? -19.034 1.824 34.811 1.00 88.81 180 GLY A O 1
ATOM 1463 N N . ILE A 1 181 ? -17.341 0.456 34.358 1.00 91.81 181 ILE A N 1
ATOM 1464 C CA . ILE A 1 181 ? -18.048 -0.213 33.255 1.00 91.81 181 ILE A CA 1
ATOM 1465 C C . ILE A 1 181 ? -19.141 -1.137 33.797 1.00 91.81 181 ILE A C 1
ATOM 1467 O O . ILE A 1 181 ? -20.284 -1.083 33.333 1.00 91.81 181 ILE A O 1
ATOM 1471 N N . LEU A 1 182 ? -18.810 -1.978 34.779 1.00 89.44 182 LEU A N 1
ATOM 1472 C CA . LEU A 1 182 ? -19.748 -2.963 35.322 1.00 89.44 182 LEU A CA 1
ATOM 1473 C C . LEU A 1 182 ? -20.979 -2.320 36.001 1.00 89.44 182 LEU A C 1
ATOM 1475 O O . LEU A 1 182 ? -22.089 -2.770 35.711 1.00 89.44 182 LEU A O 1
ATOM 1479 N N . PRO A 1 183 ? -20.854 -1.270 36.837 1.00 91.50 183 PRO A N 1
ATOM 1480 C CA . PRO A 1 183 ? -22.013 -0.621 37.451 1.00 91.50 183 PRO A CA 1
ATOM 1481 C C . PRO A 1 183 ? -22.925 0.068 36.434 1.00 91.50 183 PRO A C 1
ATOM 1483 O O . PRO A 1 183 ? -24.144 0.029 36.578 1.00 91.50 183 PRO A O 1
ATOM 1486 N N . GLU A 1 184 ? -22.355 0.680 35.393 1.00 90.69 184 GLU A N 1
ATOM 1487 C CA . GLU A 1 184 ? -23.128 1.486 34.444 1.00 90.69 184 GLU A CA 1
ATOM 1488 C C . GLU A 1 184 ? -23.839 0.652 33.375 1.00 90.69 184 GLU A C 1
ATOM 1490 O O . GLU A 1 184 ? -24.997 0.917 33.055 1.00 90.69 184 GLU A O 1
ATOM 1495 N N . ILE A 1 185 ? -23.165 -0.353 32.804 1.00 92.25 185 ILE A N 1
ATOM 1496 C CA . ILE A 1 185 ? -23.716 -1.149 31.693 1.00 92.25 185 ILE A CA 1
ATOM 1497 C C . ILE A 1 185 ? -23.788 -2.653 31.981 1.00 92.25 185 ILE A C 1
ATOM 1499 O O . ILE A 1 185 ? -24.273 -3.412 31.143 1.00 92.25 185 ILE A O 1
ATOM 1503 N N . GLY A 1 186 ? -23.381 -3.118 33.164 1.00 88.69 186 GLY A N 1
ATOM 1504 C CA . GLY A 1 186 ? -23.357 -4.547 33.498 1.00 88.69 186 GLY A CA 1
ATOM 1505 C C . GLY A 1 186 ? -24.721 -5.229 33.410 1.00 88.69 186 GLY A C 1
ATOM 1506 O O . GLY A 1 186 ? -24.813 -6.364 32.942 1.00 88.69 186 GLY A O 1
ATOM 1507 N N . LEU A 1 187 ? -25.808 -4.535 33.769 1.00 88.94 187 LEU A N 1
ATOM 1508 C CA . LEU A 1 187 ? -27.162 -5.084 33.632 1.00 88.94 187 LEU A CA 1
ATOM 1509 C C . LEU A 1 187 ? -27.555 -5.298 32.160 1.00 88.94 187 LEU A C 1
ATOM 1511 O O . LEU A 1 187 ? -28.199 -6.296 31.835 1.00 88.94 187 LEU A O 1
ATOM 1515 N N . LEU A 1 188 ? -27.156 -4.384 31.269 1.00 88.69 188 LEU A N 1
ATOM 1516 C CA . LEU A 1 188 ? -27.374 -4.512 29.825 1.00 88.69 188 LEU A CA 1
ATOM 1517 C C . LEU A 1 188 ? -26.601 -5.714 29.263 1.00 88.69 188 LEU A C 1
ATOM 1519 O O . LEU A 1 188 ? -27.144 -6.486 28.468 1.00 88.69 188 LEU A O 1
ATOM 1523 N N . LEU A 1 189 ? -25.354 -5.889 29.711 1.00 85.69 189 LEU A N 1
ATOM 1524 C CA . LEU A 1 189 ? -24.504 -7.010 29.314 1.00 85.69 189 LEU A CA 1
ATOM 1525 C C . LEU A 1 189 ? -25.068 -8.348 29.816 1.00 85.69 189 LEU A C 1
ATOM 1527 O O . LEU A 1 189 ? -25.121 -9.310 29.055 1.00 85.69 189 LEU A O 1
ATOM 1531 N N . LYS A 1 190 ? -25.598 -8.396 31.047 1.00 83.81 190 LYS A N 1
ATOM 1532 C CA . LYS A 1 190 ? -26.223 -9.599 31.625 1.00 83.81 190 LYS A CA 1
ATOM 1533 C C . LYS A 1 190 ? -27.466 -10.061 30.857 1.00 83.81 190 LYS A C 1
ATOM 1535 O O . LYS A 1 190 ? -27.687 -11.257 30.715 1.00 83.81 190 LYS A O 1
ATOM 1540 N N . LYS A 1 191 ? -28.277 -9.128 30.348 1.00 71.88 191 LYS A N 1
ATOM 1541 C CA . LYS A 1 191 ? -29.508 -9.429 29.587 1.00 71.88 191 LYS A CA 1
ATOM 1542 C C . LYS A 1 191 ? -29.251 -9.912 28.151 1.00 71.88 191 LYS A C 1
ATOM 1544 O O . LYS A 1 191 ? -30.205 -10.170 27.429 1.00 71.88 191 LYS A O 1
ATOM 1549 N N . GLY A 1 192 ? -27.995 -9.958 27.706 1.00 60.12 192 GLY A N 1
ATOM 1550 C CA . GLY A 1 192 ? -27.610 -10.243 26.324 1.00 60.12 192 GLY A CA 1
ATOM 1551 C C . GLY A 1 192 ? -27.095 -11.648 26.050 1.00 60.12 192 GLY A C 1
ATOM 1552 O O . GLY A 1 192 ? -26.406 -11.800 25.049 1.00 60.12 192 GLY A O 1
ATOM 1553 N N . GLN A 1 193 ? -27.373 -12.644 26.901 1.00 50.31 193 GLN A N 1
ATOM 1554 C CA . GLN A 1 193 ? -27.106 -14.037 26.531 1.00 50.31 193 GLN A CA 1
ATOM 1555 C C . GLN A 1 193 ? -27.883 -14.354 25.248 1.00 50.31 193 GLN A C 1
ATOM 1557 O O . GLN A 1 193 ? -29.108 -14.463 25.262 1.00 50.31 193 GLN A O 1
ATOM 1562 N N . VAL A 1 194 ? -27.158 -14.423 24.134 1.00 50.94 194 VAL A N 1
ATOM 1563 C CA . VAL A 1 194 ? -27.653 -14.989 22.886 1.00 50.94 194 VAL A CA 1
ATOM 1564 C C . VAL A 1 194 ? -27.953 -16.450 23.200 1.00 50.94 194 VAL A C 1
ATOM 1566 O O . VAL A 1 194 ? -27.083 -17.165 23.689 1.00 50.94 194 VAL A O 1
ATOM 1569 N N . GLN A 1 195 ? -29.217 -16.837 23.035 1.00 40.38 195 GLN A N 1
ATOM 1570 C CA . GLN A 1 195 ? -29.597 -18.239 22.935 1.00 40.38 195 GLN A CA 1
ATOM 1571 C C . GLN A 1 195 ? -28.857 -18.789 21.716 1.00 40.38 195 GLN A C 1
ATOM 1573 O O . GLN A 1 195 ? -29.048 -18.256 20.621 1.00 40.38 195 GLN A O 1
ATOM 1578 N N . ASP A 1 196 ? -27.958 -19.742 21.956 1.00 40.12 196 ASP A N 1
ATOM 1579 C CA . ASP A 1 196 ? -27.227 -20.472 20.916 1.00 40.12 196 ASP A CA 1
ATOM 1580 C C . ASP A 1 196 ? -28.176 -21.087 19.872 1.00 40.12 196 ASP A C 1
ATOM 1582 O O . ASP A 1 196 ? -29.261 -21.583 20.268 1.00 40.12 196 ASP A O 1
#

pLDDT: mean 86.94, std 9.54, range [40.12, 96.38]

Radius of gyration: 35.92 Å; chains: 1; bounding box: 79×36×85 Å

Sequence (196 aa):
MQTYKKELKPYLYLGIFLFVIGFGIGNFFWLLPGTDYFSKTNYLFTKDILTYIEQTFYRFFITPSLLGFSVGILGFLLGLLMYVRDNDRGIYRHGEEYGSARFATPAEMKKYEDPIPENNIIVSKHVKISLFNKRLPIKLQKNKNIAILGDSGAAKTLAFIKTNLMQRHASFITTDPDGGILPEIGLLLKKGQVQD

Foldseek 3Di:
DDFDAQDCVVLQVQLQVQLQVQLLVQLLLVPQPDDDPVVSVVSCVDPCVVVVCVVCVVVSRVPDDPSSNVRSNVRSVVSVVVSVPPRDRDDDDPPDDPPNDDDDDLVRQCLQDAPPNLQWQDPDPSHTHGVDQVRHDPVNRDDPDDDDDDDPPPCCCPGHVLVNLLSVSDDDDDDDPPVPNCVPCVVSNVVPPDPD

Organism: Enterococcus faecalis (NCBI:txid1351)